Protein AF-I2F351-F1 (afdb_monomer)

Sequence (334 aa):
MQGARSIALQTLSFFDANGYISFRKLDIALSTLSSQDRSFCMNIIYGCLRKRVSIDFELSRFLTKPSKLPHAVLNALRIGAFQILYMKSIPEYAALKSSVDMIGVKEFKGLVNAVLRKLINEGPAERKPLNILYSHPEWLVNYWREFAWIDDFEELLEYNQTPPVQTVISFGRENELIKNGFLFDKSEYSDLSCVFQKGSSIENLQIIDEIEYLLSKTAIPVLTHKGSLTGKINSIPWLLHTLTPEKIDGYSKVAVELLGNFSREHNEFIYYSQAFTVEENKHALDVLEGFEPVMMEDFFAEHKISARFDGKGYWLQPWKAPATCYLARVRSAN

pLDDT: mean 94.83, std 5.08, range [53.84, 98.81]

Mean predicted aligned error: 4.19 Å

Foldseek 3Di:
DDFLLLLLLVQQLVCVVPVDGPVVVSVVVLVPDDPVRSVVSVCLNLLLLQLVLLQVVLLCVVDDCLVPDRSSLSSLLSSLSSCLQPVPPADNVRSQVVSLVSDPDPVSSVVSNVSSVCCNVVDGDPDDDLCNVLVFDPVVLVQVVVDPQPPDSSVQSNLLSAAAWWKWACVVPVVVQVVQPWDWDADLQDRIITTPDHGPDDPPTDGDDVVVVLVVPVPFAEDEQAFLLQQVSSHVSSSSVNDDPVSNLVSLVVLLVSLVVVVVVDQKHKYKYSDPHCSSPVVSQVSDPQKAWDDCVVSCVNRQADWDDPRFWTAGGVVRDSTGIIMTIIGGPD

Secondary structure (DSSP, 8-state):
---HHHHHHHHHHHHHHHSS--HHHHHHHHHTS-HHHHHHHHHHHHHHHHTHHHHHHHHHTT-S-GGGS-HHHHHHHHHHHHHHHH-TTS-HHHHHHHHHHT--SHHHHHHHHHHHHHHHHH-S-S---HHHHHT--HHHHHHHHT-TT-S-HHHHHHHHTSPPPEEE--TTTHHHHHHTT-EEEE-SSSSSEEEEE--S--TT--B--HHHHHHTTS-S-EEEE-TT-GGGTTT-TTHHHH--HHHHHHHHHHHHHHHHHHTTT-SEEEEEE----TTTTHHHHHT-TTEEEE--HHHHHHTT--EEE-SS-EEE-TTTSSSSEEEEEEEE--

Structure (mmCIF, N/CA/C/O backbone):
data_AF-I2F351-F1
#
_entry.id   AF-I2F351-F1
#
loop_
_atom_site.group_PDB
_atom_site.id
_atom_site.type_symbol
_atom_site.label_atom_id
_atom_site.label_alt_id
_atom_site.label_comp_id
_atom_site.label_asym_id
_atom_site.label_entity_id
_atom_site.label_seq_id
_atom_site.pdbx_PDB_ins_code
_atom_site.Cartn_x
_atom_site.Cartn_y
_atom_site.Cartn_z
_atom_site.occupancy
_atom_site.B_iso_or_equiv
_atom_site.auth_seq_id
_atom_site.auth_comp_id
_atom_site.auth_asym_id
_atom_site.auth_atom_id
_atom_site.pdbx_PDB_model_num
ATOM 1 N N . MET A 1 1 ? -12.692 20.443 21.219 1.00 53.84 1 MET A N 1
ATOM 2 C CA . MET A 1 1 ? -11.810 20.017 20.108 1.00 53.84 1 MET A CA 1
ATOM 3 C C . MET A 1 1 ? -12.006 18.531 19.868 1.00 53.84 1 MET A C 1
ATOM 5 O O . MET A 1 1 ? -12.203 17.806 20.837 1.00 53.84 1 MET A O 1
ATOM 9 N N . GLN A 1 2 ? -12.014 18.082 18.612 1.00 78.25 2 GLN A N 1
ATOM 10 C CA . GLN A 1 2 ? -12.082 16.652 18.297 1.00 78.25 2 GLN A CA 1
ATOM 11 C C . GLN A 1 2 ? -10.721 16.005 18.585 1.00 78.25 2 GLN A C 1
ATOM 13 O O . GLN A 1 2 ? -9.694 16.539 18.184 1.00 78.25 2 GLN A O 1
ATOM 18 N N . GLY A 1 3 ? -10.704 14.878 19.298 1.00 92.88 3 GLY A N 1
ATOM 19 C CA . GLY A 1 3 ? -9.468 14.135 19.560 1.00 92.88 3 GLY A CA 1
ATOM 20 C C . GLY A 1 3 ? -9.040 13.263 18.375 1.00 92.88 3 GLY A C 1
ATOM 21 O O . GLY A 1 3 ? -9.856 12.931 17.513 1.00 92.88 3 GLY A O 1
ATOM 22 N N . ALA A 1 4 ? -7.784 12.806 18.381 1.00 96.44 4 ALA A N 1
ATOM 23 C CA . ALA A 1 4 ? -7.186 11.973 17.329 1.00 96.44 4 ALA A CA 1
ATOM 24 C C . ALA A 1 4 ? -8.044 10.760 16.908 1.00 96.44 4 ALA A C 1
ATOM 26 O O . ALA A 1 4 ? -8.215 10.500 15.718 1.00 96.44 4 ALA A O 1
ATOM 27 N N . ARG A 1 5 ? -8.644 10.046 17.8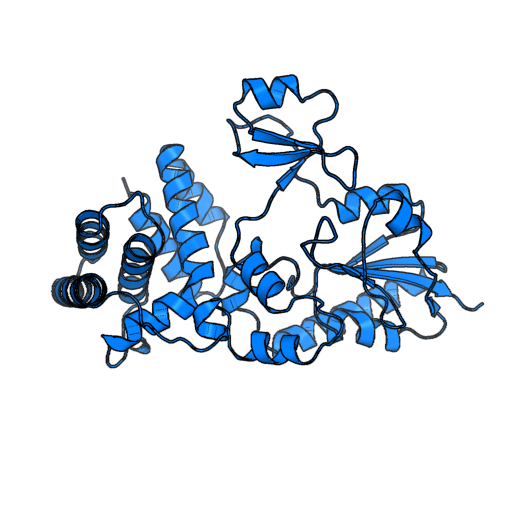71 1.00 97.38 5 ARG A N 1
ATOM 28 C CA . ARG A 1 5 ? -9.520 8.887 17.598 1.00 97.38 5 ARG A CA 1
ATOM 29 C C . ARG A 1 5 ? -10.806 9.278 16.867 1.00 97.38 5 ARG A C 1
ATOM 31 O O . ARG A 1 5 ? -11.245 8.557 15.982 1.00 97.38 5 ARG A O 1
ATOM 38 N N . SER A 1 6 ? -11.380 10.436 17.199 1.00 96.69 6 SER A N 1
ATOM 39 C CA . SER A 1 6 ? -12.594 10.942 16.545 1.00 96.69 6 SER A CA 1
ATOM 40 C C . SER A 1 6 ? -12.327 11.324 15.088 1.00 96.69 6 SER A C 1
ATOM 42 O O . SER A 1 6 ? -13.124 10.993 14.212 1.00 96.69 6 SER A O 1
ATOM 44 N N . ILE A 1 7 ? -11.176 11.946 14.813 1.00 97.81 7 ILE A N 1
ATOM 45 C CA . ILE A 1 7 ? -10.743 12.271 13.446 1.00 97.81 7 ILE A CA 1
ATOM 46 C C . ILE A 1 7 ? -10.474 10.989 12.646 1.00 97.81 7 ILE A C 1
ATOM 48 O O . ILE A 1 7 ? -10.927 10.868 11.505 1.00 97.81 7 ILE A O 1
ATOM 52 N N . ALA A 1 8 ? -9.813 9.997 13.251 1.00 98.31 8 ALA A N 1
ATOM 53 C CA . ALA A 1 8 ? -9.604 8.696 12.620 1.00 98.31 8 ALA A CA 1
ATOM 54 C C . ALA A 1 8 ? -10.937 8.004 12.292 1.00 98.31 8 ALA A C 1
ATOM 56 O O . ALA A 1 8 ? -11.128 7.526 11.174 1.00 98.31 8 ALA A O 1
ATOM 57 N N . LEU A 1 9 ? -11.893 8.025 13.226 1.00 98.38 9 LEU A N 1
ATOM 58 C CA . LEU A 1 9 ? -13.228 7.468 13.030 1.00 98.38 9 LEU A CA 1
ATOM 59 C C . LEU A 1 9 ? -13.962 8.116 11.852 1.00 98.38 9 LEU A C 1
ATOM 61 O O . LEU A 1 9 ? -14.531 7.411 11.017 1.00 98.38 9 LEU A O 1
ATOM 65 N N . GLN A 1 10 ? -13.949 9.447 11.777 1.00 97.50 10 GLN A N 1
ATOM 66 C CA . GLN A 1 10 ? -14.575 10.187 10.681 1.00 97.50 10 GLN A CA 1
ATOM 67 C C . GLN A 1 10 ? -13.898 9.889 9.345 1.00 97.50 10 GLN A C 1
ATOM 69 O O . GLN A 1 10 ? -14.587 9.683 8.351 1.00 97.50 10 GLN A O 1
ATOM 74 N N . THR A 1 11 ? -12.567 9.806 9.328 1.00 98.38 11 THR A N 1
ATOM 75 C CA . THR A 1 11 ? -11.792 9.514 8.116 1.00 98.38 11 THR A CA 1
ATOM 76 C C . THR A 1 11 ? -12.091 8.115 7.586 1.00 98.38 11 THR A C 1
ATOM 78 O O . THR A 1 11 ? -12.388 7.962 6.404 1.00 98.38 11 THR A O 1
ATOM 81 N N . LEU A 1 12 ? -12.086 7.101 8.456 1.00 98.56 12 LEU A N 1
ATOM 82 C CA . LEU A 1 12 ? -12.405 5.722 8.075 1.00 98.56 12 LEU A CA 1
ATOM 83 C C . LEU A 1 12 ? -13.873 5.568 7.658 1.00 98.56 12 LEU A C 1
ATOM 85 O O . LEU A 1 12 ? -14.166 4.859 6.701 1.00 98.56 12 LEU A O 1
ATOM 89 N N . SER A 1 13 ? -14.794 6.270 8.323 1.00 97.94 13 SER A N 1
ATOM 90 C CA . SER A 1 13 ? -16.215 6.245 7.949 1.00 97.94 13 SER A CA 1
ATOM 91 C C . SER A 1 13 ? -16.471 6.961 6.622 1.00 97.94 13 SER A C 1
ATOM 93 O O . SER A 1 13 ? -17.292 6.507 5.832 1.00 97.94 13 SER A O 1
ATOM 95 N N . PHE A 1 14 ? -15.751 8.054 6.352 1.00 98.00 14 PHE A N 1
ATOM 96 C CA . PHE A 1 14 ? -15.770 8.718 5.051 1.00 98.00 14 PHE A CA 1
ATOM 97 C C . PHE A 1 14 ? -15.221 7.794 3.962 1.00 98.00 14 PHE A C 1
ATOM 99 O O . PHE A 1 14 ? -15.844 7.669 2.911 1.00 98.00 14 PHE A O 1
ATOM 106 N N . PHE A 1 15 ? -14.096 7.123 4.223 1.00 98.25 15 PHE A N 1
ATOM 107 C CA . PHE A 1 15 ? -13.520 6.146 3.306 1.00 98.25 15 PHE A CA 1
ATOM 108 C C . PHE A 1 15 ? -14.512 5.026 2.978 1.00 98.25 15 PHE A C 1
ATOM 110 O O . PHE A 1 15 ? -14.744 4.762 1.805 1.00 98.25 15 PHE A O 1
ATOM 117 N N . ASP A 1 16 ? -15.159 4.431 3.981 1.00 97.31 16 ASP A N 1
ATOM 118 C CA . ASP A 1 16 ? -16.123 3.348 3.757 1.00 97.31 16 ASP A CA 1
ATOM 119 C C . ASP A 1 16 ? -17.335 3.792 2.921 1.00 97.31 16 ASP A C 1
ATOM 121 O O . ASP A 1 16 ? -17.878 2.998 2.161 1.00 97.31 16 ASP A O 1
ATOM 125 N N . ALA A 1 17 ? -17.738 5.061 3.031 1.00 96.38 17 ALA A N 1
ATOM 126 C CA . ALA A 1 17 ? -18.851 5.612 2.264 1.00 96.38 17 ALA A CA 1
ATOM 127 C C . ALA A 1 17 ? -18.473 6.041 0.832 1.00 96.38 17 ALA A C 1
ATOM 129 O O . ALA A 1 17 ? -19.354 6.126 -0.018 1.00 96.38 17 ALA A O 1
ATOM 130 N N . ASN A 1 18 ? -17.198 6.356 0.560 1.00 96.50 18 ASN A N 1
ATOM 131 C CA . ASN A 1 18 ? -16.785 7.014 -0.691 1.00 96.50 18 ASN A CA 1
ATOM 132 C C . ASN A 1 18 ? -15.704 6.259 -1.487 1.00 96.50 18 ASN A C 1
ATOM 134 O O . ASN A 1 18 ? -15.476 6.575 -2.650 1.00 96.50 18 ASN A O 1
ATOM 138 N N . GLY A 1 19 ? -15.002 5.300 -0.883 1.00 93.94 19 GLY A N 1
ATOM 139 C CA . GLY A 1 19 ? -13.920 4.540 -1.517 1.00 93.94 19 GLY A CA 1
ATOM 140 C C . GLY A 1 19 ? -12.576 5.273 -1.628 1.00 93.94 19 GLY A C 1
ATOM 141 O O . GLY A 1 19 ? -11.673 4.773 -2.294 1.00 93.94 19 GLY A O 1
ATOM 142 N N . TYR A 1 20 ? -12.407 6.441 -0.996 1.00 94.50 20 TYR A N 1
ATOM 143 C CA . TYR A 1 20 ? -11.138 7.184 -0.992 1.00 94.50 20 TYR A CA 1
ATOM 144 C C . TYR A 1 20 ? -10.932 8.010 0.285 1.00 94.50 20 TYR A C 1
ATOM 146 O O . TYR A 1 20 ? -11.880 8.337 1.003 1.00 94.50 20 TYR A O 1
ATOM 154 N N . ILE A 1 21 ? -9.674 8.368 0.569 1.00 94.44 21 ILE A N 1
ATOM 155 C CA . ILE A 1 21 ? -9.319 9.295 1.650 1.00 94.44 21 ILE A CA 1
ATOM 156 C C . ILE A 1 21 ? -9.271 10.716 1.095 1.00 94.44 21 ILE A C 1
ATOM 158 O O . ILE A 1 21 ? -8.526 11.025 0.168 1.00 94.44 21 ILE A O 1
ATOM 162 N N . SER A 1 22 ? -10.041 11.615 1.699 1.00 94.56 22 SER A N 1
ATOM 163 C CA . SER A 1 22 ? -9.985 13.036 1.369 1.00 94.56 22 SER A CA 1
ATOM 164 C C . SER A 1 22 ? -8.838 13.721 2.125 1.00 94.56 22 SER A C 1
ATOM 166 O O . SER A 1 22 ? -9.084 14.335 3.165 1.00 94.56 22 SER A O 1
ATOM 168 N N . PHE A 1 23 ? -7.611 13.673 1.588 1.00 92.69 23 PHE A N 1
ATOM 169 C CA . PHE A 1 23 ? -6.416 14.272 2.213 1.00 92.69 23 PHE A CA 1
ATOM 170 C C . PHE A 1 23 ? -6.607 15.730 2.618 1.00 92.69 23 PHE A C 1
ATOM 172 O O . PHE A 1 23 ? -6.357 16.067 3.763 1.00 92.69 23 PHE A O 1
ATOM 179 N N . ARG A 1 24 ? -7.228 16.560 1.769 1.00 93.94 24 ARG A N 1
ATOM 180 C CA . ARG A 1 24 ? -7.556 17.952 2.126 1.00 93.94 24 ARG A CA 1
ATOM 181 C C . ARG A 1 24 ? -8.351 18.067 3.436 1.00 93.94 24 ARG A C 1
ATOM 183 O O . ARG A 1 24 ? -8.068 18.929 4.259 1.00 93.94 24 ARG A O 1
ATOM 190 N N . LYS A 1 25 ? -9.367 17.216 3.627 1.00 94.38 25 LYS A N 1
ATOM 191 C CA . LYS A 1 25 ? -10.193 17.217 4.852 1.00 94.38 25 LYS A CA 1
ATOM 192 C C . LYS A 1 25 ? -9.394 16.694 6.044 1.00 94.38 25 LYS A C 1
ATOM 194 O O . LYS A 1 25 ? -9.512 17.244 7.135 1.00 94.38 25 LYS A O 1
ATOM 199 N N . LEU A 1 26 ? -8.597 15.650 5.821 1.00 94.75 26 LEU A N 1
ATOM 200 C CA . LEU A 1 26 ? -7.737 15.066 6.841 1.00 94.75 26 LEU A CA 1
ATOM 201 C C . LEU A 1 26 ? -6.687 16.077 7.321 1.00 94.75 26 LEU A C 1
ATOM 203 O O . LEU A 1 26 ? -6.584 16.294 8.520 1.00 94.75 26 LEU A O 1
ATOM 207 N N . ASP A 1 27 ? -5.996 16.769 6.416 1.00 93.12 27 ASP A N 1
ATOM 208 C CA . ASP A 1 27 ? -4.966 17.763 6.738 1.00 93.12 27 ASP A CA 1
ATOM 209 C C . ASP A 1 27 ? -5.529 18.924 7.566 1.00 93.12 27 ASP A C 1
ATOM 211 O O . ASP A 1 27 ? -4.943 19.314 8.578 1.00 93.12 27 ASP A O 1
ATOM 215 N N . ILE A 1 28 ? -6.717 19.424 7.201 1.00 94.06 28 ILE A N 1
ATOM 216 C CA . ILE A 1 28 ? -7.420 20.453 7.980 1.00 94.06 28 ILE A CA 1
ATOM 217 C C . ILE A 1 28 ? -7.713 19.937 9.394 1.00 94.06 28 ILE A C 1
ATOM 219 O O . ILE A 1 28 ? -7.446 20.637 10.369 1.00 94.06 28 ILE A O 1
ATOM 223 N N . ALA A 1 29 ? -8.216 18.710 9.537 1.00 94.56 29 ALA A N 1
ATOM 224 C CA . ALA A 1 29 ? -8.513 18.134 10.846 1.00 94.56 29 ALA A CA 1
ATOM 225 C C . ALA A 1 29 ? -7.240 17.905 11.683 1.00 94.56 29 ALA A C 1
ATOM 227 O O . ALA A 1 29 ? -7.206 18.260 12.863 1.00 94.56 29 ALA A O 1
ATOM 228 N N . LEU A 1 30 ? -6.170 17.387 11.071 1.00 93.25 30 LEU A N 1
ATOM 229 C CA . LEU A 1 30 ? -4.868 17.157 11.703 1.00 93.25 30 LEU A CA 1
ATOM 230 C C . LEU A 1 30 ? -4.199 18.462 12.156 1.00 93.25 30 LEU A C 1
ATOM 232 O O . LEU A 1 30 ? -3.490 18.458 13.162 1.00 93.25 30 LEU A O 1
ATOM 236 N N . SER A 1 31 ? -4.449 19.585 11.474 1.00 92.12 31 SER A N 1
ATOM 237 C CA . SER A 1 31 ? -3.895 20.895 11.853 1.00 92.12 31 SER A CA 1
ATOM 238 C C . SER A 1 31 ? -4.317 21.346 13.258 1.00 92.12 31 SER A C 1
ATOM 240 O O . SER A 1 31 ? -3.583 22.079 13.918 1.00 92.12 31 SER A O 1
ATOM 242 N N . THR A 1 32 ? -5.452 20.839 13.752 1.00 93.25 32 THR A N 1
ATOM 243 C CA . THR A 1 32 ? -5.979 21.125 15.095 1.00 93.25 32 THR A CA 1
ATOM 244 C C . THR A 1 32 ? -5.341 20.289 16.210 1.00 93.25 32 THR A C 1
ATOM 246 O O . THR A 1 32 ? -5.601 20.539 17.386 1.00 93.25 32 THR A O 1
ATOM 249 N N . LEU A 1 33 ? -4.523 19.292 15.862 1.00 93.75 33 LEU A N 1
ATOM 250 C CA . LEU A 1 33 ? -3.900 18.361 16.799 1.00 93.75 33 LEU A CA 1
ATOM 251 C C . LEU A 1 33 ? -2.442 18.742 17.096 1.00 93.75 33 LEU A C 1
ATOM 253 O O . LEU A 1 33 ? -1.750 19.346 16.266 1.00 93.75 33 LEU A O 1
ATOM 257 N N . SER A 1 34 ? -1.948 18.316 18.261 1.00 91.88 34 SER A N 1
ATOM 258 C CA . SER A 1 34 ? -0.515 18.322 18.577 1.00 91.88 34 SER A CA 1
ATOM 259 C C . SER A 1 34 ? 0.262 17.400 17.623 1.00 91.88 34 SER A C 1
ATOM 261 O O . SER A 1 34 ? -0.320 16.506 17.012 1.00 91.88 34 SER A O 1
ATOM 263 N N . SER A 1 35 ? 1.583 17.569 17.497 1.00 87.44 35 SER A N 1
ATOM 264 C CA . SER A 1 35 ? 2.406 16.680 16.651 1.00 87.44 35 SER A CA 1
ATOM 265 C C . SER A 1 35 ? 2.263 15.200 17.051 1.00 87.44 35 SER A C 1
ATOM 267 O O . SER A 1 35 ? 2.081 14.326 16.199 1.00 87.44 35 SER A O 1
ATOM 269 N N . GLN A 1 36 ? 2.239 14.927 18.360 1.00 90.00 36 GLN A N 1
ATOM 270 C CA . GLN A 1 36 ? 2.051 13.582 18.902 1.00 90.00 36 GLN A CA 1
ATOM 271 C C . GLN A 1 36 ? 0.671 13.011 18.547 1.00 90.00 36 GLN A C 1
ATOM 273 O O . GLN A 1 36 ? 0.575 11.878 18.075 1.00 90.00 36 GLN A O 1
ATOM 278 N N . ASP A 1 37 ? -0.392 13.804 18.702 1.00 94.31 37 ASP A N 1
ATOM 279 C CA . ASP A 1 37 ? -1.754 13.380 18.369 1.00 94.31 37 ASP A CA 1
ATOM 280 C C . ASP A 1 37 ? -1.961 13.187 16.863 1.00 94.31 37 ASP A C 1
ATOM 282 O O . ASP A 1 37 ? -2.719 12.302 16.465 1.00 94.31 37 ASP A O 1
ATOM 286 N N . ARG A 1 38 ? -1.278 13.966 16.011 1.00 93.62 38 ARG A N 1
ATOM 287 C CA . ARG A 1 38 ? -1.284 13.754 14.553 1.00 93.62 38 ARG A CA 1
ATOM 288 C C . ARG A 1 38 ? -0.671 12.410 14.196 1.00 93.62 38 ARG A C 1
ATOM 290 O O . ARG A 1 38 ? -1.287 11.645 13.458 1.00 93.62 38 ARG A O 1
ATOM 297 N N . SER A 1 39 ? 0.508 12.116 14.748 1.00 91.00 39 SER A N 1
ATOM 298 C CA . SER A 1 39 ? 1.185 10.832 14.541 1.00 91.00 39 SER A CA 1
ATOM 299 C C . SER A 1 39 ? 0.307 9.669 15.010 1.00 91.00 39 SER A C 1
ATOM 301 O O . SER A 1 39 ? 0.083 8.712 14.271 1.00 91.00 39 SER A O 1
ATOM 303 N N . PHE A 1 40 ? -0.303 9.800 16.191 1.00 95.94 40 PHE A N 1
ATOM 304 C CA . PHE A 1 40 ? -1.235 8.809 16.720 1.00 95.94 40 PHE A CA 1
ATOM 305 C C . PHE A 1 40 ? -2.486 8.631 15.839 1.00 95.94 40 PHE A C 1
ATOM 307 O O . PHE A 1 40 ? -2.883 7.501 15.557 1.00 95.94 40 PHE A O 1
ATOM 314 N N . CYS A 1 41 ? -3.086 9.723 15.352 1.00 97.50 41 CYS A N 1
ATOM 315 C CA . CYS A 1 41 ? -4.234 9.686 14.443 1.00 97.50 41 CYS A CA 1
ATOM 316 C C . CYS A 1 41 ? -3.898 8.956 13.133 1.00 97.50 41 CYS A C 1
ATOM 318 O O . CYS A 1 41 ? -4.622 8.044 12.731 1.00 97.50 41 CYS A O 1
ATOM 320 N N . MET A 1 42 ? -2.771 9.308 12.506 1.00 95.88 42 MET A N 1
ATOM 321 C CA . MET A 1 42 ? -2.300 8.676 11.271 1.00 95.88 42 MET A CA 1
ATOM 322 C C . MET A 1 42 ? -1.992 7.195 11.477 1.00 95.88 42 MET A C 1
ATOM 324 O O . MET A 1 42 ? -2.396 6.375 10.654 1.00 95.88 42 MET A O 1
ATOM 328 N N . ASN A 1 43 ? -1.360 6.834 12.597 1.00 96.12 43 ASN A N 1
ATOM 329 C CA . ASN A 1 43 ? -1.094 5.438 12.934 1.00 96.12 43 ASN A CA 1
ATOM 330 C C . ASN A 1 43 ? -2.394 4.623 13.046 1.00 96.12 43 ASN A C 1
ATOM 332 O O . ASN A 1 43 ? -2.481 3.531 12.494 1.00 96.12 43 ASN A O 1
ATOM 336 N N . ILE A 1 44 ? -3.442 5.176 13.670 1.00 98.19 44 ILE A N 1
ATOM 337 C CA . ILE A 1 44 ? -4.757 4.520 13.713 1.00 98.19 44 ILE A CA 1
ATOM 338 C C . ILE A 1 44 ? -5.343 4.367 12.307 1.00 98.19 44 ILE A C 1
ATOM 340 O O . ILE A 1 44 ? -5.781 3.273 1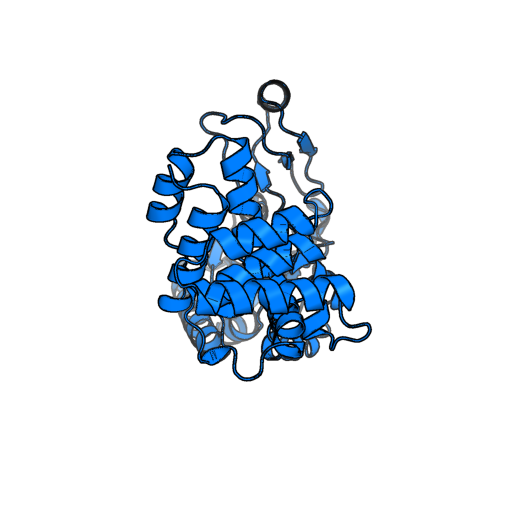1.964 1.00 98.19 44 ILE A O 1
ATOM 344 N N . ILE A 1 45 ? -5.375 5.432 11.497 1.00 98.44 45 ILE A N 1
ATOM 345 C CA . ILE A 1 45 ? -5.994 5.395 10.159 1.00 98.44 45 ILE A CA 1
ATOM 346 C C . ILE A 1 45 ? -5.298 4.352 9.277 1.00 98.44 45 ILE A C 1
ATOM 348 O O . ILE A 1 45 ? -5.949 3.443 8.761 1.00 98.44 45 ILE A O 1
ATOM 352 N N . TYR A 1 46 ? -3.975 4.456 9.133 1.00 98.00 46 TYR A N 1
ATOM 353 C CA . TYR A 1 46 ? -3.198 3.556 8.283 1.00 98.00 46 TYR A CA 1
ATOM 354 C C . TYR A 1 46 ? -3.183 2.136 8.842 1.00 98.00 46 TYR A C 1
ATOM 356 O O . TYR A 1 46 ? -3.366 1.185 8.088 1.00 98.00 46 TYR A O 1
ATOM 364 N N . GLY A 1 47 ? -3.009 1.979 10.154 1.00 98.12 47 GLY A N 1
ATOM 365 C CA . GLY A 1 47 ? -2.994 0.680 10.813 1.00 98.12 47 GLY A CA 1
ATOM 366 C C . GLY A 1 47 ? -4.325 -0.062 10.704 1.00 98.12 47 GLY A C 1
ATOM 367 O O . GLY A 1 47 ? -4.339 -1.244 10.359 1.00 98.12 47 GLY A O 1
ATOM 368 N N . CYS A 1 48 ? -5.449 0.640 10.888 1.00 98.38 48 CYS A N 1
ATOM 369 C CA . CYS A 1 48 ? -6.777 0.066 10.680 1.00 98.38 48 CYS A CA 1
ATOM 370 C C . CYS A 1 48 ? -6.991 -0.365 9.230 1.00 98.38 48 CYS A C 1
ATOM 372 O O . CYS A 1 48 ? -7.619 -1.392 9.021 1.00 98.38 48 CYS A O 1
ATOM 374 N N . LEU A 1 49 ? -6.502 0.390 8.238 1.00 98.50 49 LEU A N 1
ATOM 375 C CA . LEU A 1 49 ? -6.621 0.011 6.825 1.00 98.50 49 LEU A CA 1
ATOM 376 C C . LEU A 1 49 ? -5.726 -1.184 6.477 1.00 98.50 49 LEU A C 1
ATOM 378 O O . LEU A 1 49 ? -6.208 -2.127 5.861 1.00 98.50 49 LEU A O 1
ATOM 382 N N . ARG A 1 50 ? -4.468 -1.202 6.929 1.00 98.31 50 ARG A N 1
ATOM 383 C CA . ARG A 1 50 ? -3.542 -2.335 6.750 1.00 98.31 50 ARG A CA 1
ATOM 384 C C . ARG A 1 50 ? -4.115 -3.630 7.310 1.00 98.31 50 ARG A C 1
ATOM 386 O O . ARG A 1 50 ? -4.240 -4.625 6.606 1.00 98.31 50 ARG A O 1
ATOM 393 N N . LYS A 1 51 ? -4.531 -3.587 8.580 1.00 98.44 51 LYS A N 1
ATOM 394 C CA . LYS A 1 51 ? -4.976 -4.759 9.343 1.00 98.44 51 LYS A CA 1
ATOM 395 C C . LYS A 1 51 ? -6.477 -5.029 9.252 1.00 98.44 51 LYS A C 1
ATOM 397 O O . LYS A 1 51 ? -6.972 -5.884 9.980 1.00 98.44 51 LYS A O 1
ATOM 402 N N . ARG A 1 52 ? -7.214 -4.327 8.380 1.00 98.44 52 ARG A N 1
ATOM 403 C CA . ARG A 1 52 ? -8.684 -4.380 8.344 1.00 98.44 52 ARG A CA 1
ATOM 404 C C . ARG A 1 52 ? -9.226 -5.789 8.134 1.00 98.44 52 ARG A C 1
ATOM 406 O O . ARG A 1 52 ? -10.154 -6.156 8.837 1.00 98.44 52 ARG A O 1
ATOM 413 N N . VAL A 1 53 ? -8.658 -6.568 7.211 1.00 98.38 53 VAL A N 1
ATOM 414 C CA . VAL A 1 53 ? -9.138 -7.930 6.915 1.00 98.38 53 VAL A CA 1
ATOM 415 C C . VAL A 1 53 ? -8.978 -8.830 8.145 1.00 98.38 53 VAL A C 1
ATOM 417 O O . VAL A 1 53 ? -9.927 -9.503 8.543 1.00 98.38 53 VAL A O 1
ATOM 420 N N . SER A 1 54 ? -7.815 -8.777 8.803 1.00 98.44 54 SER A N 1
ATOM 421 C CA . SER A 1 54 ? -7.581 -9.498 10.064 1.00 98.44 54 SER A CA 1
ATOM 422 C C . SER A 1 54 ? -8.513 -9.016 11.182 1.00 98.44 54 SER A C 1
ATOM 424 O O . SER A 1 54 ? -9.114 -9.824 11.885 1.00 98.44 54 SER A O 1
ATOM 426 N N . ILE A 1 55 ? -8.665 -7.699 11.347 1.00 98.56 55 ILE A N 1
ATOM 427 C CA . ILE A 1 55 ? -9.520 -7.098 12.379 1.00 98.56 55 ILE A CA 1
ATOM 428 C C . ILE A 1 55 ? -10.985 -7.487 12.175 1.00 98.56 55 ILE A C 1
ATOM 430 O O . ILE A 1 55 ? -11.656 -7.863 13.132 1.00 98.56 55 ILE A O 1
ATOM 434 N N . ASP A 1 56 ? -11.487 -7.406 10.946 1.00 98.25 56 ASP A N 1
ATOM 435 C CA . ASP A 1 56 ? -12.876 -7.727 10.631 1.00 98.25 56 ASP A CA 1
ATOM 436 C C . ASP A 1 56 ? -13.160 -9.213 10.858 1.00 98.25 56 ASP A C 1
ATOM 438 O O . ASP A 1 56 ? -14.220 -9.548 11.390 1.00 98.25 56 ASP A O 1
ATOM 442 N N . PHE A 1 57 ? -12.200 -10.094 10.557 1.00 98.06 57 PHE A N 1
ATOM 443 C CA . PHE A 1 57 ? -12.280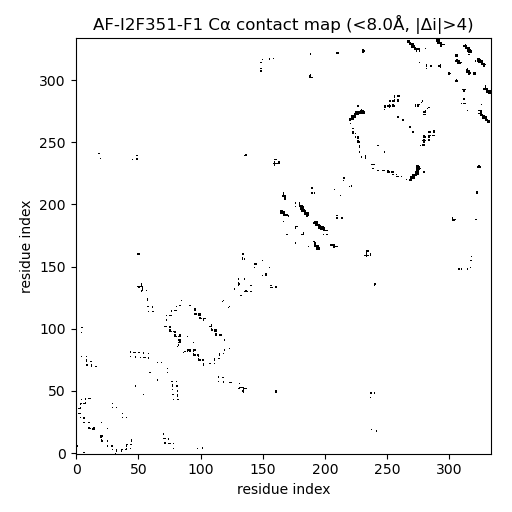 -11.505 10.929 1.00 98.06 57 PHE A CA 1
ATOM 444 C C . PHE A 1 57 ? -12.406 -11.682 12.449 1.00 98.06 57 PHE A C 1
ATOM 446 O O . PHE A 1 57 ? -13.329 -12.356 12.908 1.00 98.06 57 PHE A O 1
ATOM 453 N N . GLU A 1 58 ? -11.554 -11.030 13.243 1.00 98.12 58 GLU A N 1
ATOM 454 C CA . GLU A 1 58 ? -11.620 -11.130 14.708 1.00 98.12 58 GLU A CA 1
ATOM 455 C C . GLU A 1 58 ? -12.939 -10.601 15.275 1.00 98.12 58 GLU A C 1
ATOM 457 O O . GLU A 1 58 ? -13.556 -11.227 16.134 1.00 98.12 58 GLU A O 1
ATOM 462 N N . LEU A 1 59 ? -13.419 -9.468 14.761 1.00 98.19 59 LEU A N 1
ATOM 463 C CA . LEU A 1 59 ? -14.693 -8.889 15.177 1.00 98.19 59 LEU A CA 1
ATOM 464 C C . LEU A 1 59 ? -15.883 -9.769 14.773 1.00 98.19 59 LEU A C 1
ATOM 466 O O . LEU A 1 59 ? -16.864 -9.844 15.516 1.00 98.19 59 LEU A O 1
ATOM 470 N N . SER A 1 60 ? -15.808 -10.453 13.626 1.00 96.75 60 SER A N 1
ATOM 471 C CA . SER A 1 60 ? -16.886 -11.315 13.127 1.00 96.75 60 SER A CA 1
ATOM 472 C C . SER A 1 60 ? -17.201 -12.487 14.060 1.00 96.75 60 SER A C 1
ATOM 474 O O . SER A 1 60 ? -18.361 -12.878 14.163 1.00 96.75 60 SER A O 1
ATOM 476 N N . ARG A 1 61 ? -16.219 -12.965 14.840 1.00 96.31 61 ARG A N 1
ATOM 477 C CA . ARG A 1 61 ? -16.413 -13.992 15.883 1.00 96.31 61 ARG A CA 1
ATOM 478 C C . ARG A 1 61 ? -17.453 -13.583 16.931 1.00 96.31 61 ARG A C 1
ATOM 480 O O . ARG A 1 61 ? -18.076 -14.433 17.562 1.00 96.31 61 ARG A O 1
ATOM 487 N N . PHE A 1 62 ? -17.655 -12.278 17.112 1.00 97.31 62 PHE A N 1
ATOM 488 C CA . PHE A 1 62 ? -18.516 -11.704 18.146 1.00 97.31 62 PHE A CA 1
ATOM 489 C C . PHE A 1 62 ? -19.708 -10.923 17.585 1.00 97.31 62 PHE A C 1
ATOM 491 O O . PHE A 1 62 ? -20.489 -10.364 18.360 1.00 97.31 62 PHE A O 1
ATOM 498 N N . LEU A 1 63 ? -19.861 -10.875 16.258 1.00 96.06 63 LEU A N 1
ATOM 499 C CA . LEU A 1 63 ? -20.879 -10.092 15.561 1.00 96.06 63 LEU A CA 1
ATOM 500 C C . LEU A 1 63 ? -21.708 -10.977 14.634 1.00 96.06 63 LEU A C 1
ATOM 502 O O . LEU A 1 63 ? -21.185 -11.651 13.759 1.00 96.06 63 LEU A O 1
ATOM 506 N N . THR A 1 64 ? -23.033 -10.902 14.750 1.00 88.75 64 THR A N 1
ATOM 507 C CA . THR A 1 64 ? -23.928 -11.745 13.940 1.00 88.75 64 THR A CA 1
ATOM 508 C C . THR A 1 64 ? -24.223 -11.164 12.550 1.00 88.75 64 THR A C 1
ATOM 510 O O . THR A 1 64 ? -24.490 -11.924 11.625 1.00 88.75 64 THR A O 1
ATOM 513 N N . LYS A 1 65 ? -24.204 -9.830 12.374 1.00 88.62 65 LYS A N 1
ATOM 514 C CA . LYS A 1 65 ? -24.482 -9.136 11.089 1.00 88.62 65 LYS A CA 1
ATOM 515 C C . LYS A 1 65 ? -23.722 -7.799 10.978 1.00 88.62 65 LYS A C 1
ATOM 517 O O . LYS A 1 65 ? -24.359 -6.743 10.992 1.00 88.62 65 LYS A O 1
ATOM 522 N N . PRO A 1 66 ? -22.379 -7.809 10.885 1.00 90.88 66 PRO A N 1
ATOM 523 C CA . PRO A 1 66 ? -21.573 -6.583 10.905 1.00 90.88 66 PRO A CA 1
ATOM 524 C C . PRO A 1 66 ? -21.929 -5.593 9.784 1.00 90.88 66 PRO A C 1
ATOM 526 O O . PRO A 1 66 ? -21.904 -4.389 10.013 1.00 90.88 66 PRO A O 1
ATOM 529 N N . SER A 1 67 ? -22.353 -6.076 8.612 1.00 91.00 67 SER A N 1
ATOM 530 C CA . SER A 1 67 ? -22.748 -5.240 7.465 1.00 91.00 67 SER A CA 1
ATOM 531 C C . SER A 1 67 ? -23.991 -4.372 7.694 1.00 91.00 67 SER A C 1
ATOM 533 O O . SER A 1 67 ? -24.222 -3.434 6.939 1.00 91.00 67 SER A O 1
ATOM 535 N N . LYS A 1 68 ? -24.801 -4.662 8.723 1.00 92.69 68 LYS A N 1
ATOM 536 C CA . LYS A 1 68 ? -25.974 -3.848 9.086 1.00 92.69 68 LYS A CA 1
ATOM 537 C C . LYS A 1 68 ? -25.646 -2.716 10.059 1.00 92.69 68 LYS A C 1
ATOM 539 O O . LYS A 1 68 ? -26.519 -1.902 10.354 1.00 92.69 68 LYS A O 1
ATOM 544 N N . LEU A 1 69 ? -24.430 -2.686 10.603 1.00 95.38 69 LEU A N 1
ATOM 545 C CA . LEU A 1 69 ? -24.019 -1.645 11.534 1.00 95.38 69 LEU A CA 1
ATOM 546 C C . LEU A 1 69 ? -23.679 -0.355 10.776 1.00 95.38 69 LEU A C 1
ATOM 548 O O . LEU A 1 69 ? -23.090 -0.419 9.697 1.00 95.38 69 LEU A O 1
ATOM 552 N N . PRO A 1 70 ? -23.967 0.827 11.351 1.00 96.31 70 PRO A N 1
ATOM 553 C CA . PRO A 1 70 ? -23.470 2.081 10.799 1.00 96.31 70 PRO A CA 1
ATOM 554 C C . PRO A 1 70 ? -21.940 2.067 10.696 1.00 96.31 70 PRO A C 1
ATOM 556 O O . PRO A 1 70 ? -21.268 1.592 11.617 1.00 96.31 70 PRO A O 1
ATOM 559 N N . HIS A 1 71 ? -21.376 2.667 9.640 1.00 97.00 71 HIS A N 1
ATOM 560 C CA . HIS A 1 71 ? -19.919 2.738 9.444 1.00 97.00 71 HIS A CA 1
ATOM 561 C C . HIS A 1 71 ? -19.179 3.280 10.672 1.00 97.00 71 HIS A C 1
ATOM 563 O O . HIS A 1 71 ? -18.135 2.753 11.041 1.00 97.00 71 HIS A O 1
ATOM 569 N N . ALA A 1 72 ? -19.746 4.273 11.363 1.00 97.12 72 ALA A N 1
ATOM 570 C CA . ALA A 1 72 ? -19.156 4.810 12.586 1.00 97.12 72 ALA A CA 1
ATOM 571 C C . ALA A 1 72 ? -19.078 3.771 13.725 1.00 97.12 72 ALA A C 1
ATOM 573 O O . ALA A 1 72 ? -18.109 3.738 14.477 1.00 97.12 72 ALA A O 1
ATOM 574 N N . VAL A 1 73 ? -20.063 2.881 13.854 1.00 98.12 73 VAL A N 1
ATOM 575 C CA . VAL A 1 73 ? -20.042 1.825 14.880 1.00 98.12 73 VAL A CA 1
ATOM 576 C C . VAL A 1 73 ? -18.996 0.771 14.531 1.00 98.12 73 VAL A C 1
ATOM 578 O O . VAL A 1 73 ? -18.184 0.401 15.379 1.00 98.12 73 VAL A O 1
ATOM 581 N N . LEU A 1 74 ? -18.967 0.334 13.270 1.00 98.12 74 LEU A N 1
ATOM 582 C CA . LEU A 1 74 ? -18.001 -0.659 12.807 1.00 98.12 74 LEU A CA 1
ATOM 583 C C . LEU A 1 74 ? -16.561 -0.129 12.872 1.00 98.12 74 LEU A C 1
ATOM 585 O O . LEU A 1 74 ? -15.661 -0.832 13.321 1.00 98.12 74 LEU A O 1
ATOM 589 N N . ASN A 1 75 ? -16.332 1.133 12.508 1.00 98.50 75 ASN A N 1
ATOM 590 C CA . ASN A 1 75 ? -15.007 1.739 12.604 1.00 98.50 75 ASN A CA 1
ATOM 591 C C . ASN A 1 75 ? -14.585 2.025 14.049 1.00 98.50 75 ASN A C 1
ATOM 593 O O . ASN A 1 75 ? -13.400 1.912 14.343 1.00 98.50 75 ASN A O 1
ATOM 597 N N . ALA A 1 76 ? -15.505 2.301 14.979 1.00 98.50 76 ALA A N 1
ATOM 598 C CA . ALA A 1 76 ? -15.153 2.362 16.399 1.00 98.50 76 ALA A CA 1
ATOM 599 C C . ALA A 1 76 ? -14.681 0.996 16.926 1.00 98.50 76 ALA A C 1
ATOM 601 O O . ALA A 1 76 ? -13.683 0.931 17.643 1.00 98.50 76 ALA A O 1
ATOM 602 N N . LEU A 1 77 ? -15.342 -0.097 16.518 1.00 98.69 77 LEU A N 1
ATOM 603 C CA . LEU A 1 77 ? -14.889 -1.462 16.809 1.00 98.69 77 LEU A CA 1
ATOM 604 C C . LEU A 1 77 ? -13.514 -1.743 16.199 1.00 98.69 77 LEU A C 1
ATOM 606 O O . LEU A 1 77 ? -12.632 -2.225 16.904 1.00 98.69 77 LEU A O 1
ATOM 610 N N . ARG A 1 78 ? -13.304 -1.400 14.922 1.00 98.75 78 ARG A N 1
ATOM 611 C CA . ARG A 1 78 ? -12.020 -1.600 14.231 1.00 98.75 78 ARG A CA 1
ATOM 612 C C . ARG A 1 78 ? -10.882 -0.819 14.883 1.00 98.75 78 ARG A C 1
ATOM 614 O O . AR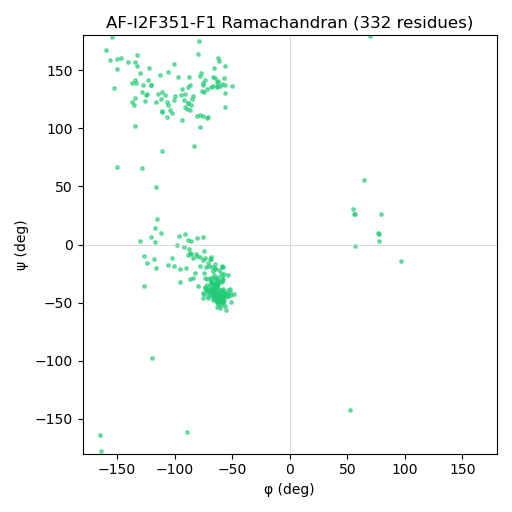G A 1 78 ? -9.817 -1.382 15.099 1.00 98.75 78 ARG A O 1
ATOM 621 N N . ILE A 1 79 ? -11.113 0.443 15.251 1.00 98.81 79 ILE A N 1
ATOM 622 C CA . ILE A 1 79 ? -10.137 1.279 15.968 1.00 98.81 79 ILE A CA 1
ATOM 623 C C . ILE A 1 79 ? -9.812 0.679 17.341 1.00 98.81 79 ILE A C 1
ATOM 625 O O . ILE A 1 79 ? -8.648 0.657 17.748 1.00 98.81 79 ILE A O 1
ATOM 629 N N . GLY A 1 80 ? -10.821 0.199 18.071 1.00 98.62 80 GLY A N 1
ATOM 630 C CA . GLY A 1 80 ? -10.628 -0.470 19.356 1.00 98.62 80 GLY A CA 1
ATOM 631 C C . GLY A 1 80 ? -9.807 -1.749 19.223 1.00 98.62 80 GLY A C 1
ATOM 632 O O . GLY A 1 80 ? -8.793 -1.896 19.899 1.00 98.62 80 GLY A O 1
ATOM 633 N N . ALA A 1 81 ? -10.198 -2.628 18.301 1.00 98.69 81 ALA A N 1
ATOM 634 C CA . ALA A 1 81 ? -9.498 -3.873 18.009 1.00 98.69 81 ALA A CA 1
ATOM 635 C C . ALA A 1 81 ? -8.066 -3.631 17.518 1.00 98.69 81 ALA A C 1
ATOM 637 O O . ALA A 1 81 ? -7.152 -4.312 17.970 1.00 98.69 81 ALA A O 1
ATOM 638 N N . PHE A 1 82 ? -7.839 -2.628 16.662 1.00 98.69 82 PHE A N 1
ATOM 639 C CA . PHE A 1 82 ? -6.495 -2.275 16.208 1.00 98.69 82 PHE A CA 1
ATOM 640 C C . PHE A 1 82 ? -5.584 -1.890 17.379 1.00 98.69 82 PHE A C 1
ATOM 642 O O . PHE A 1 82 ? -4.463 -2.382 17.484 1.00 98.69 82 PHE A O 1
ATOM 649 N N . GLN A 1 83 ? -6.078 -1.041 18.285 1.00 98.56 83 GLN A N 1
ATOM 650 C CA . GLN A 1 83 ? -5.319 -0.640 19.467 1.00 98.56 83 GLN A CA 1
ATOM 651 C C . GLN A 1 83 ? -5.020 -1.832 20.386 1.00 98.56 83 GLN A C 1
ATOM 653 O O . GLN A 1 83 ? -3.880 -1.981 20.807 1.00 98.56 83 GLN A O 1
ATOM 658 N N . ILE A 1 84 ? -6.013 -2.688 20.654 1.00 98.44 84 ILE A N 1
ATOM 659 C CA . ILE A 1 84 ? -5.860 -3.873 21.516 1.00 98.44 84 ILE A CA 1
ATOM 660 C C . ILE A 1 84 ? -4.844 -4.862 20.927 1.00 98.44 84 ILE A C 1
ATOM 662 O O . ILE A 1 84 ? -3.968 -5.341 21.636 1.00 98.44 84 ILE A O 1
ATOM 666 N N . LEU A 1 85 ? -4.941 -5.156 19.628 1.00 97.69 85 LEU A N 1
ATOM 667 C CA . LEU A 1 85 ? -4.166 -6.228 18.998 1.00 97.69 85 LEU A CA 1
ATOM 668 C C . LEU A 1 85 ? -2.774 -5.790 18.523 1.00 97.69 85 LEU A C 1
ATOM 670 O O . LEU A 1 85 ? -1.863 -6.613 18.474 1.00 97.69 85 LEU A O 1
ATOM 674 N N . TYR A 1 86 ? -2.599 -4.520 18.144 1.00 97.19 86 TYR A N 1
ATOM 675 C CA . TYR A 1 86 ? -1.391 -4.067 17.443 1.00 97.19 86 TYR A CA 1
ATOM 676 C C . TYR A 1 86 ? -0.687 -2.873 18.102 1.00 97.19 86 TYR A C 1
ATOM 678 O O . TYR A 1 86 ? 0.439 -2.558 17.720 1.00 97.19 86 TYR A O 1
ATOM 686 N N . MET A 1 87 ? -1.284 -2.215 19.105 1.00 96.75 87 MET A N 1
ATOM 687 C CA . MET A 1 87 ? -0.664 -1.074 19.791 1.00 96.75 87 MET 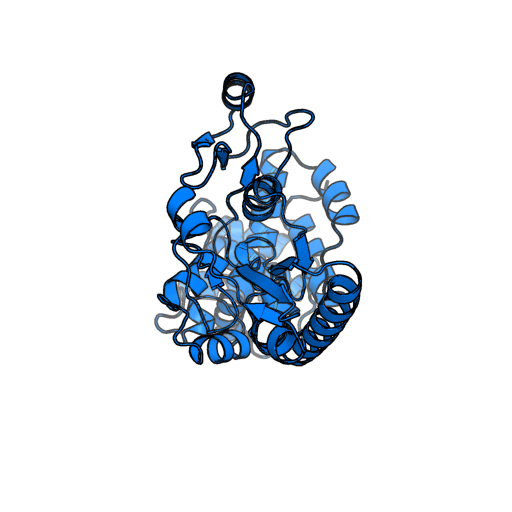A CA 1
ATOM 688 C C . MET A 1 87 ? -0.283 -1.411 21.234 1.00 96.75 87 MET A C 1
ATOM 690 O O . MET A 1 87 ? -0.950 -0.997 22.176 1.00 96.75 87 MET A O 1
ATOM 694 N N . LYS A 1 88 ? 0.860 -2.087 21.412 1.00 92.88 88 LYS A N 1
ATOM 695 C CA . LYS A 1 88 ? 1.371 -2.532 22.728 1.00 92.88 88 LYS A CA 1
ATOM 696 C C . LYS A 1 88 ? 1.494 -1.420 23.783 1.00 92.88 88 LYS A C 1
ATOM 698 O O . LYS A 1 88 ? 1.456 -1.700 24.974 1.00 92.88 88 LYS A O 1
ATOM 703 N N . SER A 1 89 ? 1.662 -0.166 23.361 1.00 93.88 89 SER A N 1
ATOM 704 C CA . SER A 1 89 ? 1.770 0.993 24.256 1.00 93.88 89 SER A CA 1
ATOM 705 C C . SER A 1 89 ? 0.425 1.515 24.776 1.00 93.88 89 SER A C 1
ATOM 707 O O . SER A 1 89 ? 0.412 2.377 25.653 1.00 93.88 89 SER A O 1
ATOM 709 N N . ILE A 1 90 ? -0.705 1.033 24.249 1.00 95.81 90 ILE A N 1
ATOM 710 C CA . ILE A 1 90 ? -2.045 1.467 24.646 1.00 95.81 90 ILE A CA 1
ATOM 711 C C . ILE A 1 90 ? -2.672 0.391 25.540 1.00 95.81 90 ILE A C 1
ATOM 713 O O . ILE A 1 90 ? -2.955 -0.702 25.054 1.00 95.81 90 ILE A O 1
ATOM 717 N N . PRO A 1 91 ? -2.958 0.682 26.823 1.00 97.25 91 PRO A N 1
ATOM 718 C CA . PRO A 1 91 ? -3.649 -0.267 27.687 1.00 97.25 91 PRO A CA 1
ATOM 719 C C . PRO A 1 91 ? -5.018 -0.664 27.124 1.00 97.25 91 PRO A C 1
ATOM 721 O O . PRO A 1 91 ? -5.790 0.196 26.685 1.00 97.25 91 PRO A O 1
ATOM 724 N N . GLU A 1 92 ? -5.362 -1.948 27.211 1.00 97.31 92 GLU A N 1
ATOM 725 C CA . GLU A 1 92 ? -6.611 -2.505 26.670 1.00 97.31 92 GLU A CA 1
ATOM 726 C C . GLU A 1 92 ? -7.856 -1.771 27.191 1.00 97.31 92 GLU A C 1
ATOM 728 O O . GLU A 1 92 ? -8.750 -1.415 26.420 1.00 97.31 92 GLU A O 1
ATOM 733 N N . TYR A 1 93 ? -7.889 -1.451 28.492 1.00 95.88 93 TYR A N 1
ATOM 734 C CA . TYR A 1 93 ? -9.000 -0.710 29.098 1.00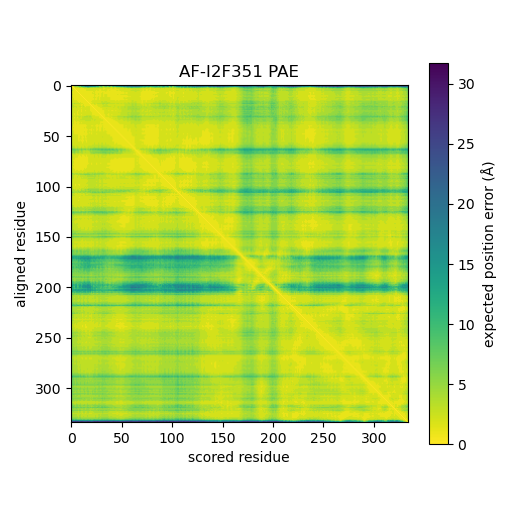 95.88 93 TYR A CA 1
ATOM 735 C C . TYR A 1 93 ? -9.159 0.698 28.498 1.00 95.88 93 TYR A C 1
ATOM 737 O O . TYR A 1 93 ? -10.281 1.191 28.360 1.00 95.88 93 TYR A O 1
ATOM 745 N N . ALA A 1 94 ? -8.054 1.350 28.120 1.00 96.94 94 ALA A N 1
ATOM 746 C CA . ALA A 1 94 ? -8.064 2.682 27.526 1.00 96.94 94 ALA A CA 1
ATOM 747 C C . ALA A 1 94 ? -8.531 2.626 26.064 1.00 96.94 94 ALA A C 1
ATOM 749 O O . ALA A 1 94 ? -9.345 3.456 25.643 1.00 96.94 94 ALA A O 1
ATOM 750 N N . ALA A 1 95 ? -8.077 1.623 25.305 1.00 97.44 95 ALA A N 1
ATOM 751 C CA . ALA A 1 95 ? -8.558 1.348 23.952 1.00 97.44 95 ALA A CA 1
ATOM 752 C C . ALA A 1 95 ? -10.069 1.072 23.942 1.00 97.44 95 ALA A C 1
ATOM 754 O O . ALA A 1 95 ? -10.810 1.678 23.164 1.00 97.44 95 ALA A O 1
ATOM 755 N N . LEU A 1 96 ? -10.544 0.230 24.861 1.00 98.00 96 LEU A N 1
ATOM 756 C CA . LEU A 1 96 ? -11.957 -0.098 25.001 1.00 98.00 96 LEU A CA 1
ATOM 757 C C . LEU A 1 96 ? -12.794 1.124 25.384 1.00 98.00 96 LEU A C 1
ATOM 759 O O . LEU A 1 96 ? -13.753 1.450 24.683 1.00 98.00 96 LEU A O 1
ATOM 763 N N . LYS A 1 97 ? -12.427 1.826 26.466 1.00 97.81 97 LYS A N 1
ATOM 764 C CA . LYS A 1 97 ? -13.195 2.979 26.956 1.00 97.81 97 LYS A CA 1
ATOM 765 C C . LYS A 1 97 ? -13.302 4.058 25.881 1.00 97.81 97 LYS A C 1
ATOM 767 O O . LYS A 1 97 ? -14.399 4.512 25.570 1.00 97.81 97 LYS A O 1
ATOM 772 N N . SER A 1 98 ? -12.177 4.411 25.260 1.00 96.56 98 SER A N 1
ATOM 773 C CA . SER A 1 98 ? -12.165 5.427 24.206 1.00 96.56 98 SER A CA 1
ATOM 774 C C . SER A 1 98 ? -12.996 5.028 22.983 1.00 96.56 98 SER A C 1
ATOM 776 O O . SER A 1 98 ? -13.628 5.891 22.381 1.00 96.56 98 SER A O 1
ATOM 778 N N . SER A 1 99 ? -13.061 3.737 22.645 1.00 97.69 99 SER A N 1
ATOM 779 C CA . SER A 1 99 ? -13.900 3.241 21.546 1.00 97.69 99 SER A CA 1
ATOM 780 C C . SER A 1 99 ? -15.393 3.357 21.849 1.00 97.69 99 SER A C 1
ATOM 782 O O . SER A 1 99 ? -16.172 3.724 20.972 1.00 97.69 99 SER A O 1
ATOM 784 N N . VAL A 1 100 ? -15.794 3.112 23.098 1.00 97.62 100 VAL A N 1
ATOM 785 C CA . VAL A 1 100 ? -17.175 3.310 23.567 1.00 97.62 100 VAL A CA 1
ATOM 786 C C . VAL A 1 100 ? -17.541 4.796 23.591 1.00 97.62 100 VAL A C 1
ATOM 788 O O . VAL A 1 100 ? -18.637 5.172 23.174 1.00 97.62 100 VAL A O 1
ATOM 791 N N . ASP A 1 101 ? -16.619 5.650 24.038 1.00 96.44 101 ASP A N 1
ATOM 792 C CA . ASP A 1 101 ? -16.836 7.095 24.158 1.00 96.44 101 ASP A CA 1
ATOM 793 C C . ASP A 1 101 ? -17.005 7.791 22.793 1.00 96.44 101 ASP A C 1
ATOM 795 O O . ASP A 1 101 ? -17.644 8.840 22.719 1.00 96.44 101 ASP A O 1
ATOM 799 N N . MET A 1 102 ? -16.507 7.196 21.700 1.00 95.62 102 MET A N 1
ATOM 800 C CA . MET A 1 102 ? -16.722 7.697 20.334 1.00 95.62 102 MET A CA 1
ATOM 801 C C . MET A 1 102 ? -18.164 7.541 19.826 1.00 95.62 102 MET A C 1
ATOM 803 O O . MET A 1 102 ? -18.547 8.192 18.853 1.00 95.62 102 MET A O 1
ATOM 807 N N . ILE A 1 103 ? -18.966 6.676 20.445 1.00 96.44 103 ILE A N 1
ATOM 808 C CA . ILE A 1 103 ? -20.326 6.378 19.996 1.00 96.44 103 ILE A CA 1
ATOM 809 C C . ILE A 1 103 ? -21.328 7.250 20.744 1.00 96.44 103 ILE A C 1
ATOM 811 O O . ILE A 1 103 ? -21.331 7.280 21.963 1.00 96.44 103 ILE A O 1
ATOM 815 N N . GLY A 1 104 ? -22.228 7.940 20.042 1.00 90.56 104 GLY A N 1
ATOM 816 C CA . GLY A 1 104 ? -23.266 8.755 20.694 1.00 90.56 104 GLY A CA 1
ATOM 817 C C . GLY A 1 104 ? -24.458 7.942 21.216 1.00 90.56 104 GLY A C 1
ATOM 818 O O . GLY A 1 104 ? -25.013 8.240 22.271 1.00 90.56 104 GLY A O 1
ATOM 819 N N . VAL A 1 105 ? -24.845 6.890 20.492 1.00 91.81 105 VAL A N 1
ATOM 820 C CA . VAL A 1 105 ? -26.075 6.123 20.746 1.00 91.81 105 VAL A CA 1
ATOM 821 C C . VAL A 1 105 ? -25.845 5.053 21.816 1.00 91.81 105 VAL A C 1
ATOM 823 O O . VAL A 1 105 ? -24.967 4.201 21.678 1.00 91.81 105 VAL A O 1
ATOM 826 N N . LYS A 1 106 ? -26.667 5.064 22.874 1.00 90.00 106 LYS A N 1
ATOM 827 C CA . LYS A 1 106 ? -26.528 4.180 24.049 1.00 90.00 106 LYS A CA 1
ATOM 828 C C . LYS A 1 106 ? -26.512 2.687 23.695 1.00 90.00 106 LYS A C 1
ATOM 830 O O . LYS A 1 106 ? -25.704 1.950 24.250 1.00 90.00 106 LYS A O 1
ATOM 835 N N . GLU A 1 107 ? -27.370 2.254 22.774 1.00 91.81 107 GLU A N 1
ATOM 836 C CA . GLU A 1 107 ? -27.424 0.860 22.311 1.00 91.81 107 GLU A CA 1
ATOM 837 C C . GLU A 1 107 ? -26.076 0.409 21.728 1.00 91.81 107 GLU A C 1
ATOM 839 O O . GLU A 1 107 ? -25.492 -0.583 22.168 1.00 91.81 107 GLU A O 1
ATOM 844 N N . PHE A 1 108 ? -25.519 1.200 20.808 1.00 96.19 108 PHE A N 1
ATOM 845 C CA . PHE A 1 108 ? -24.242 0.890 20.172 1.00 96.19 108 PHE A CA 1
ATOM 846 C C . PHE A 1 108 ? -23.052 1.005 21.133 1.00 96.19 108 PHE A C 1
ATOM 848 O O . PHE A 1 108 ? -22.094 0.253 20.981 1.00 96.19 108 PHE A O 1
ATOM 855 N N . LYS A 1 109 ? -23.110 1.859 22.167 1.00 96.88 109 LYS A N 1
ATOM 856 C CA . LYS A 1 109 ? -22.100 1.856 23.246 1.00 96.88 109 LYS A CA 1
ATOM 857 C C . LYS A 1 109 ? -22.022 0.496 23.941 1.00 96.88 109 LYS A C 1
ATOM 859 O O . LYS A 1 109 ? -20.925 -0.012 24.177 1.00 96.88 109 LYS A O 1
ATOM 864 N N . GLY A 1 110 ? -23.182 -0.088 24.254 1.00 96.75 110 GLY A N 1
ATOM 865 C CA . GLY A 1 110 ? -23.280 -1.413 24.864 1.00 96.75 110 GLY A CA 1
ATOM 866 C C . GLY A 1 110 ? -22.668 -2.495 23.976 1.00 96.75 110 GLY A C 1
ATOM 867 O O . GLY A 1 110 ? -21.853 -3.284 24.453 1.00 96.75 110 GLY A O 1
ATOM 868 N N . LEU A 1 111 ? -22.991 -2.468 22.678 1.00 97.38 111 LEU A N 1
ATOM 869 C CA . LEU A 1 111 ? -22.426 -3.379 21.679 1.00 97.38 111 LEU A CA 1
ATOM 870 C C . LEU A 1 111 ? -20.897 -3.265 21.591 1.00 97.38 111 LEU A C 1
ATOM 872 O O . LEU A 1 111 ? -20.208 -4.275 21.714 1.00 97.38 111 LEU A O 1
ATOM 876 N N . VAL A 1 112 ? -20.365 -2.048 21.421 1.00 98.12 112 VAL A N 1
ATOM 877 C CA . VAL A 1 112 ? -18.915 -1.812 21.311 1.00 98.12 112 VAL A CA 1
ATOM 878 C C . VAL A 1 112 ? -18.181 -2.321 22.548 1.00 98.12 112 VAL A C 1
ATOM 880 O O . VAL A 1 112 ? -17.205 -3.060 22.425 1.00 98.12 112 VAL A O 1
ATOM 883 N N . ASN A 1 113 ? -18.681 -1.991 23.741 1.00 98.06 113 ASN A N 1
ATOM 884 C CA . ASN A 1 113 ? -18.104 -2.466 24.996 1.00 98.06 113 ASN A CA 1
ATOM 885 C C . ASN A 1 113 ? -18.119 -3.999 25.089 1.00 98.06 113 ASN A C 1
ATOM 887 O O . ASN A 1 113 ? -17.118 -4.597 25.479 1.00 98.06 113 ASN A O 1
ATOM 891 N N . ALA A 1 114 ? -19.246 -4.632 24.752 1.00 97.88 114 ALA A N 1
ATOM 892 C CA . ALA A 1 114 ? -19.399 -6.079 24.850 1.00 97.88 114 ALA A CA 1
ATOM 893 C C . ALA A 1 114 ? -18.460 -6.823 23.889 1.00 97.88 114 ALA A C 1
ATOM 895 O O . ALA A 1 114 ? -17.790 -7.765 24.305 1.00 97.88 114 ALA A O 1
ATOM 896 N N . VAL A 1 115 ? -18.377 -6.383 22.632 1.00 98.38 115 VAL A N 1
ATOM 897 C CA . VAL A 1 115 ? -17.531 -7.013 21.607 1.00 98.38 115 VAL A CA 1
ATOM 898 C C . VAL A 1 115 ? -16.050 -6.859 21.941 1.00 98.38 115 VAL A C 1
ATOM 900 O O . VAL A 1 115 ? -15.325 -7.848 21.939 1.00 98.38 115 VAL A O 1
ATOM 903 N N . LEU A 1 116 ? -15.594 -5.651 22.291 1.00 98.56 116 LEU A N 1
ATOM 904 C CA . LEU A 1 116 ? -14.181 -5.435 22.615 1.00 98.56 116 LEU A CA 1
ATOM 905 C C . LEU A 1 116 ? -13.765 -6.139 23.914 1.00 98.56 116 LEU A C 1
ATOM 907 O O . LEU A 1 116 ? -12.645 -6.631 23.989 1.00 98.56 116 LEU A O 1
ATOM 911 N N . ARG A 1 117 ? -14.657 -6.262 24.912 1.00 98.31 117 ARG A N 1
ATOM 912 C CA . ARG A 1 117 ? -14.386 -7.103 26.095 1.00 98.31 117 ARG A CA 1
ATOM 913 C C . ARG A 1 117 ? -14.197 -8.564 25.730 1.00 98.31 117 ARG A C 1
ATOM 915 O O . ARG A 1 117 ? -13.300 -9.193 26.273 1.00 98.31 117 ARG A O 1
ATOM 922 N N . LYS A 1 118 ? -15.036 -9.108 24.844 1.00 98.31 118 LYS A N 1
ATOM 923 C CA . LYS A 1 118 ? -14.876 -10.491 24.382 1.00 98.31 118 LYS A CA 1
ATOM 924 C C . LYS A 1 118 ? -13.544 -10.680 23.668 1.00 98.31 118 LYS A C 1
ATOM 926 O O . LYS A 1 118 ? -12.843 -11.628 23.986 1.00 98.31 118 LYS A O 1
ATOM 931 N N . LEU A 1 119 ? -13.158 -9.741 22.801 1.00 98.25 119 LEU A N 1
ATOM 932 C CA . LEU A 1 119 ? -11.856 -9.780 22.131 1.00 98.25 119 LEU A CA 1
ATOM 933 C C . LEU A 1 119 ? -10.683 -9.770 23.124 1.00 98.25 119 LEU A C 1
ATOM 935 O O . LEU A 1 119 ? -9.752 -10.544 22.950 1.00 98.25 119 LEU A O 1
ATOM 939 N N . ILE A 1 120 ? -10.738 -8.934 24.165 1.00 98.00 120 ILE A N 1
ATOM 940 C CA . ILE A 1 120 ? -9.714 -8.901 25.225 1.00 98.00 120 ILE A CA 1
ATOM 941 C C . ILE A 1 120 ? -9.667 -10.234 25.983 1.00 98.00 120 ILE A C 1
ATOM 943 O O . ILE A 1 120 ? -8.598 -10.790 26.196 1.00 98.00 120 ILE A O 1
ATOM 947 N N . ASN A 1 121 ? -10.829 -10.760 26.374 1.00 97.75 121 ASN A N 1
ATOM 948 C CA . ASN A 1 121 ? -10.909 -11.962 27.200 1.00 97.75 121 ASN A CA 1
ATOM 949 C C . ASN A 1 121 ? -10.530 -13.243 26.444 1.00 97.75 121 ASN A C 1
ATOM 951 O O . ASN A 1 121 ? -9.924 -14.134 27.029 1.00 97.75 121 ASN A O 1
ATOM 955 N N . GLU A 1 122 ? -10.936 -13.367 25.179 1.00 96.88 122 GLU A N 1
ATOM 956 C CA . GLU A 1 122 ? -10.679 -14.561 24.364 1.00 96.88 122 GLU A CA 1
ATOM 957 C C . GLU A 1 122 ? -9.365 -14.484 23.580 1.00 96.88 122 GLU A C 1
ATOM 959 O O . GLU A 1 122 ? -8.856 -15.515 23.150 1.00 96.88 122 GLU A O 1
ATOM 964 N N . GLY A 1 123 ? -8.826 -13.282 23.364 1.00 95.19 123 GLY A N 1
ATOM 965 C CA . GLY A 1 123 ? -7.642 -13.069 22.539 1.00 95.19 123 GLY A CA 1
ATOM 966 C C . GLY A 1 123 ? -7.871 -13.295 21.033 1.00 95.19 123 GLY A C 1
ATOM 967 O O . GLY A 1 123 ? -8.984 -13.614 20.584 1.00 95.19 123 GLY A O 1
ATOM 968 N N . PRO A 1 124 ? -6.820 -13.094 20.213 1.00 95.50 124 PRO A N 1
ATOM 969 C CA . PRO A 1 124 ? -6.871 -13.357 18.777 1.00 95.50 124 PRO A CA 1
ATOM 970 C C . PRO A 1 124 ? -7.044 -14.854 18.493 1.00 95.50 124 PRO A C 1
ATOM 972 O O . PRO A 1 124 ? -6.604 -15.700 19.266 1.00 95.50 124 PRO A O 1
ATOM 975 N N . ALA A 1 125 ? -7.664 -15.188 17.363 1.00 95.81 125 ALA A N 1
ATOM 976 C CA . ALA A 1 125 ? -7.839 -16.581 16.965 1.00 95.81 125 ALA A CA 1
ATOM 977 C C . ALA A 1 125 ? -6.482 -17.264 16.715 1.00 95.81 125 ALA A C 1
ATOM 979 O O . ALA A 1 125 ? -5.628 -16.705 16.024 1.00 95.81 125 ALA A O 1
ATOM 980 N N . GLU A 1 126 ? -6.314 -18.493 17.216 1.00 92.56 126 GLU A N 1
ATOM 981 C CA . GLU A 1 126 ? -5.059 -19.256 17.098 1.00 92.56 126 GLU A CA 1
ATOM 982 C C . GLU A 1 126 ? -4.701 -19.620 15.652 1.00 92.56 126 GLU A C 1
ATOM 984 O O . GLU A 1 126 ? -3.528 -19.665 15.289 1.00 92.56 126 GLU A O 1
ATOM 989 N N . ARG A 1 127 ? -5.708 -19.903 14.816 1.00 93.81 127 ARG A N 1
ATOM 990 C CA . ARG A 1 127 ? -5.523 -20.317 13.421 1.00 93.81 127 ARG A CA 1
ATOM 991 C C . ARG A 1 127 ? -6.273 -19.384 12.489 1.00 93.81 127 ARG A C 1
ATOM 993 O O . ARG A 1 127 ? -7.467 -19.147 12.667 1.00 93.81 127 ARG A O 1
ATOM 1000 N N . LYS A 1 128 ? -5.567 -18.893 11.473 1.00 95.69 128 LYS A N 1
ATOM 1001 C CA . LYS A 1 128 ? -6.094 -17.986 10.452 1.00 95.69 128 LYS A CA 1
ATOM 1002 C C . LYS A 1 128 ? -5.661 -18.463 9.069 1.00 95.69 128 LYS A C 1
ATOM 1004 O O . LYS A 1 128 ? -4.503 -18.850 8.916 1.00 95.69 128 LYS A O 1
ATOM 1009 N N . PRO A 1 129 ? -6.547 -18.415 8.061 1.00 96.19 129 PRO A N 1
ATOM 1010 C CA . PRO A 1 129 ? -6.133 -18.520 6.668 1.00 96.19 129 PRO A CA 1
ATOM 1011 C C . PRO A 1 129 ? -5.094 -17.447 6.323 1.00 96.19 129 PRO A C 1
ATOM 1013 O O . PRO A 1 129 ? -5.092 -16.370 6.924 1.00 96.19 129 PRO A O 1
ATOM 1016 N N . LEU A 1 130 ? -4.244 -17.715 5.331 1.00 96.38 130 LEU A N 1
ATOM 1017 C CA . LEU A 1 130 ? -3.113 -16.851 4.977 1.00 96.38 130 LEU A CA 1
ATOM 1018 C C . LEU A 1 130 ? -3.532 -15.401 4.673 1.00 96.38 130 LEU A C 1
ATOM 1020 O O . LEU A 1 130 ? -2.924 -14.458 5.172 1.00 96.38 130 LEU A O 1
ATOM 1024 N N . ASN A 1 131 ? -4.614 -15.212 3.913 1.00 98.06 131 ASN A N 1
ATOM 1025 C CA . ASN A 1 131 ? -5.130 -13.883 3.577 1.00 98.06 131 ASN A CA 1
ATOM 1026 C C . ASN A 1 131 ? -5.601 -13.109 4.819 1.00 98.06 131 ASN A C 1
ATOM 1028 O O . ASN A 1 131 ? -5.411 -11.901 4.905 1.00 98.06 131 ASN A O 1
ATOM 1032 N N . ILE A 1 132 ? -6.156 -13.800 5.816 1.00 98.31 132 ILE A N 1
ATOM 1033 C CA . ILE A 1 132 ? -6.538 -13.185 7.089 1.00 98.31 132 ILE A CA 1
ATOM 1034 C C . ILE A 1 132 ? -5.299 -12.889 7.938 1.00 98.31 132 ILE A C 1
ATOM 1036 O O . ILE A 1 132 ? -5.214 -11.810 8.520 1.00 98.31 132 ILE A O 1
ATOM 1040 N N . LEU A 1 133 ? -4.335 -13.813 7.995 1.00 97.62 133 LEU A N 1
ATOM 1041 C CA . LEU A 1 133 ? -3.100 -13.673 8.770 1.00 97.62 133 LEU A CA 1
ATOM 1042 C C . LEU A 1 133 ? -2.297 -12.438 8.340 1.00 97.62 133 LEU A C 1
ATOM 1044 O O . LEU A 1 133 ? -1.947 -11.605 9.179 1.00 97.62 133 LEU A O 1
ATOM 1048 N N . TYR A 1 134 ? -2.080 -12.284 7.033 1.00 97.81 134 TYR A N 1
ATOM 1049 C CA . TYR A 1 134 ? -1.362 -11.140 6.473 1.00 97.81 134 TYR A CA 1
ATOM 1050 C C . TYR A 1 134 ? -2.258 -9.926 6.204 1.00 97.81 134 TYR A C 1
ATOM 1052 O O . TYR A 1 134 ? -1.749 -8.830 6.001 1.00 97.81 134 TYR A O 1
ATOM 1060 N N . SER A 1 135 ? -3.579 -10.065 6.346 1.00 98.44 135 SER A N 1
ATOM 1061 C CA . SER A 1 135 ? -4.578 -9.008 6.167 1.00 98.44 135 SER A CA 1
ATOM 1062 C C . SER A 1 135 ? -4.673 -8.457 4.736 1.00 98.44 135 SER A C 1
ATOM 1064 O O . SER A 1 135 ? -4.614 -7.246 4.504 1.00 98.44 135 SER A O 1
ATOM 1066 N N . HIS A 1 136 ? -4.905 -9.361 3.788 1.00 98.56 136 HIS A N 1
ATOM 1067 C CA . HIS A 1 136 ? -5.108 -9.084 2.367 1.00 98.56 136 HIS A CA 1
ATOM 1068 C C . HIS A 1 136 ? -6.457 -9.624 1.885 1.00 98.56 136 HIS A C 1
ATOM 1070 O O . HIS A 1 136 ? -6.959 -10.612 2.431 1.00 98.56 136 HIS A O 1
ATOM 1076 N N . PRO A 1 137 ? -7.063 -9.018 0.849 1.00 98.12 137 PRO A N 1
ATOM 1077 C CA . PRO A 1 137 ? -8.215 -9.622 0.200 1.00 98.12 137 PRO A CA 1
ATOM 1078 C C . PRO A 1 137 ? -7.810 -10.958 -0.436 1.00 98.12 137 PRO A C 1
ATOM 1080 O O . PRO A 1 137 ? -6.729 -11.093 -1.008 1.00 98.12 137 PRO A O 1
ATOM 1083 N N . GLU A 1 138 ? -8.690 -11.953 -0.330 1.00 97.81 138 GLU A N 1
ATOM 1084 C CA . GLU A 1 138 ? -8.402 -13.328 -0.757 1.00 97.81 138 GLU A CA 1
ATOM 1085 C C . GLU A 1 138 ? -8.021 -13.420 -2.238 1.00 97.81 138 GLU A C 1
ATOM 1087 O O . GLU A 1 138 ? -7.070 -14.118 -2.584 1.00 97.81 138 GLU A O 1
ATOM 1092 N N . TRP A 1 139 ? -8.703 -12.659 -3.100 1.00 97.31 139 TRP A N 1
ATOM 1093 C CA . TRP A 1 139 ? -8.431 -12.654 -4.537 1.00 97.31 139 TRP A CA 1
ATOM 1094 C C . TRP A 1 139 ? -6.991 -12.234 -4.855 1.00 97.31 139 TRP A C 1
ATOM 1096 O O . TRP A 1 139 ? -6.375 -12.837 -5.723 1.00 97.31 139 TRP A O 1
ATOM 1106 N N . LEU A 1 140 ? -6.431 -11.254 -4.135 1.00 97.75 140 LEU A N 1
ATOM 1107 C CA . LEU A 1 140 ? -5.084 -10.738 -4.403 1.00 97.75 140 LEU A CA 1
ATOM 1108 C C . LEU A 1 140 ? -4.013 -11.736 -3.958 1.00 97.75 140 LEU A C 1
ATOM 1110 O O . LEU A 1 140 ? -3.005 -11.917 -4.633 1.00 97.75 140 LEU A O 1
ATOM 1114 N N . VAL A 1 141 ? -4.258 -12.419 -2.836 1.00 98.12 141 VAL A N 1
ATOM 1115 C CA . VAL A 1 141 ? -3.399 -13.514 -2.368 1.00 98.12 141 VAL A CA 1
ATOM 1116 C C . VAL A 1 141 ? -3.416 -14.662 -3.370 1.00 98.12 141 VAL A C 1
ATOM 1118 O O . VAL A 1 141 ? -2.361 -15.193 -3.700 1.00 98.12 141 VAL A O 1
ATOM 1121 N N . ASN A 1 142 ? -4.593 -15.045 -3.866 1.00 97.38 142 ASN A N 1
ATOM 1122 C CA . ASN A 1 142 ? -4.704 -16.113 -4.854 1.00 97.38 142 ASN A CA 1
ATOM 1123 C C . ASN A 1 142 ? -4.040 -15.720 -6.178 1.00 97.38 142 ASN A C 1
ATOM 1125 O O . ASN A 1 142 ? -3.260 -16.509 -6.690 1.00 97.38 142 ASN A O 1
ATOM 1129 N N . TYR A 1 143 ? -4.259 -14.490 -6.648 1.00 97.12 143 TYR A N 1
ATOM 1130 C CA . TYR A 1 143 ? -3.620 -13.937 -7.841 1.00 97.12 143 TYR A CA 1
ATOM 1131 C C . TYR A 1 143 ? -2.092 -14.009 -7.759 1.00 97.12 143 TYR A C 1
ATOM 1133 O O . TYR A 1 143 ? -1.450 -14.624 -8.601 1.00 97.12 143 TYR A O 1
ATOM 1141 N N . TRP A 1 144 ? -1.484 -13.436 -6.715 1.00 97.38 144 TRP A N 1
ATOM 1142 C CA . TRP A 1 144 ? -0.025 -13.417 -6.622 1.00 97.38 144 TRP A CA 1
ATOM 1143 C C . TRP A 1 144 ? 0.589 -14.804 -6.414 1.00 97.38 144 TRP A C 1
ATOM 1145 O O . TRP A 1 144 ? 1.697 -15.054 -6.876 1.00 97.38 144 TRP A O 1
ATOM 1155 N N . ARG A 1 145 ? -0.134 -15.734 -5.779 1.00 96.50 145 ARG A N 1
ATOM 1156 C CA . ARG A 1 145 ? 0.340 -17.112 -5.577 1.00 96.50 145 ARG A CA 1
ATOM 1157 C C . ARG A 1 145 ? 0.585 -17.860 -6.894 1.00 96.50 145 ARG A C 1
ATOM 1159 O O . ARG A 1 145 ? 1.339 -18.828 -6.901 1.00 96.50 145 ARG A O 1
ATOM 1166 N N . GLU A 1 146 ? -0.025 -17.433 -7.996 1.00 96.12 146 GLU A N 1
ATOM 1167 C CA . GLU A 1 146 ? 0.146 -18.068 -9.307 1.00 96.12 146 GLU A CA 1
ATOM 1168 C C . GLU A 1 146 ? 1.514 -17.772 -9.947 1.00 96.12 146 GLU A C 1
ATOM 1170 O O . GLU A 1 146 ? 1.906 -18.434 -10.910 1.00 96.12 146 GLU A O 1
ATOM 1175 N N . PHE A 1 147 ? 2.278 -16.817 -9.407 1.00 95.38 147 PHE A N 1
ATOM 1176 C CA . PHE A 1 147 ? 3.498 -16.331 -10.037 1.00 95.38 147 PHE A CA 1
ATOM 1177 C C . PHE A 1 147 ? 4.780 -16.807 -9.352 1.00 95.38 147 PHE A C 1
ATOM 1179 O O . PHE A 1 147 ? 5.182 -16.309 -8.304 1.00 95.38 147 PHE A O 1
ATOM 1186 N N . ALA A 1 148 ? 5.504 -17.701 -10.029 1.00 92.19 148 ALA A N 1
ATOM 1187 C CA . ALA A 1 148 ? 6.793 -18.225 -9.567 1.00 92.19 148 ALA A CA 1
ATOM 1188 C C . ALA A 1 148 ? 7.943 -17.196 -9.560 1.00 92.19 148 ALA A C 1
ATOM 1190 O O . ALA A 1 148 ? 9.019 -17.490 -9.046 1.00 92.19 148 ALA A O 1
ATOM 1191 N N . TRP A 1 149 ? 7.754 -16.011 -10.154 1.00 92.94 149 TRP A N 1
ATOM 1192 C CA . TRP A 1 149 ? 8.746 -14.930 -10.110 1.00 92.94 149 TRP A CA 1
ATOM 1193 C C . TRP A 1 149 ? 8.743 -14.175 -8.771 1.00 92.94 149 TRP A C 1
ATOM 1195 O O . TRP A 1 149 ? 9.660 -13.394 -8.523 1.00 92.94 149 TRP A O 1
ATOM 1205 N N . ILE A 1 150 ? 7.751 -14.410 -7.905 1.00 95.62 150 ILE A N 1
ATOM 1206 C CA . ILE A 1 150 ? 7.770 -13.960 -6.511 1.00 95.62 150 ILE A CA 1
ATOM 1207 C C . ILE A 1 150 ? 8.620 -14.958 -5.719 1.00 95.62 150 ILE A C 1
ATOM 1209 O O . ILE A 1 150 ? 8.225 -16.107 -5.542 1.00 95.62 150 ILE A O 1
ATOM 1213 N N . ASP A 1 151 ? 9.796 -14.521 -5.269 1.00 91.62 151 ASP A N 1
ATOM 1214 C CA . ASP A 1 151 ? 10.788 -15.391 -4.624 1.00 91.62 151 ASP A CA 1
ATOM 1215 C C . ASP A 1 151 ? 10.353 -15.804 -3.220 1.00 91.62 151 ASP A C 1
ATOM 1217 O O . ASP A 1 151 ? 10.572 -16.943 -2.814 1.00 91.62 151 ASP A O 1
ATOM 1221 N N . ASP A 1 152 ? 9.749 -14.865 -2.493 1.00 95.44 152 ASP A N 1
ATOM 1222 C CA . ASP A 1 152 ? 9.222 -15.069 -1.152 1.00 95.44 152 ASP A CA 1
ATOM 1223 C C . ASP A 1 152 ? 7.821 -14.458 -1.066 1.00 95.44 152 ASP A C 1
ATOM 1225 O O . ASP A 1 152 ? 7.609 -13.244 -1.000 1.00 95.44 152 ASP A O 1
ATOM 1229 N N . PHE A 1 153 ? 6.826 -15.334 -1.142 1.00 96.44 153 PHE A N 1
ATOM 1230 C CA . PHE A 1 153 ? 5.436 -14.917 -1.156 1.00 96.44 153 PHE A CA 1
ATOM 1231 C C . PHE A 1 153 ? 4.995 -14.320 0.185 1.00 96.44 153 PHE A C 1
ATOM 1233 O O . PHE A 1 153 ? 4.249 -13.341 0.206 1.00 96.44 153 PHE A O 1
ATOM 1240 N N . GLU A 1 154 ? 5.449 -14.886 1.303 1.00 96.75 154 GLU A N 1
ATOM 1241 C CA . GLU A 1 154 ? 5.066 -14.417 2.634 1.00 96.75 154 GLU A CA 1
ATOM 1242 C C . GLU A 1 154 ? 5.734 -13.080 2.959 1.00 96.75 154 GLU A C 1
ATOM 1244 O O . GLU A 1 154 ? 5.065 -12.184 3.479 1.00 96.75 154 GLU A O 1
ATOM 1249 N N . GLU A 1 155 ? 6.994 -12.893 2.563 1.00 96.56 155 GLU A N 1
ATOM 1250 C CA . GLU A 1 155 ? 7.713 -11.629 2.730 1.00 96.56 155 GLU A CA 1
ATOM 1251 C C . GLU A 1 155 ? 7.064 -10.488 1.931 1.00 96.56 155 GLU A C 1
ATOM 1253 O O . GLU A 1 155 ? 6.929 -9.373 2.439 1.00 96.56 155 GLU A O 1
ATOM 1258 N N . LEU A 1 156 ? 6.554 -10.749 0.718 1.00 97.50 156 LEU A N 1
ATOM 1259 C CA . LEU A 1 156 ? 5.785 -9.752 -0.044 1.00 97.50 156 LEU A CA 1
ATOM 1260 C C . LEU A 1 156 ? 4.505 -9.336 0.697 1.00 97.50 156 LEU A C 1
ATOM 1262 O O . LEU A 1 156 ? 4.147 -8.151 0.748 1.00 97.50 156 LEU A O 1
ATOM 1266 N N . LEU A 1 157 ? 3.782 -10.306 1.261 1.00 97.75 157 LEU A N 1
ATOM 1267 C CA . LEU A 1 157 ? 2.585 -10.019 2.044 1.00 97.75 157 LEU A CA 1
ATOM 1268 C C . LEU A 1 157 ? 2.945 -9.247 3.321 1.00 97.75 157 LEU A C 1
ATOM 1270 O O . LEU A 1 157 ? 2.264 -8.275 3.651 1.00 97.75 157 LEU A O 1
ATOM 1274 N N . GLU A 1 158 ? 4.023 -9.608 4.010 1.00 97.19 158 GLU A N 1
ATOM 1275 C CA . GLU A 1 158 ? 4.498 -8.889 5.191 1.00 97.19 158 GLU A CA 1
ATOM 1276 C C . GLU A 1 158 ? 4.914 -7.453 4.861 1.00 97.19 158 GLU A C 1
ATOM 1278 O O . GLU A 1 158 ? 4.447 -6.518 5.518 1.00 97.19 158 GLU A O 1
ATOM 1283 N N . TYR A 1 159 ? 5.693 -7.253 3.797 1.00 96.56 159 TYR A N 1
ATOM 1284 C CA . TYR A 1 159 ? 6.122 -5.940 3.317 1.00 96.56 159 TYR A CA 1
ATOM 1285 C C . TYR A 1 159 ? 4.939 -4.997 3.088 1.00 96.56 159 TYR A C 1
ATOM 1287 O O . TYR A 1 159 ? 4.934 -3.854 3.544 1.00 96.56 159 TYR A O 1
ATOM 1295 N N . ASN A 1 160 ? 3.872 -5.490 2.459 1.00 97.50 160 ASN A N 1
ATOM 1296 C CA . ASN A 1 160 ? 2.644 -4.725 2.235 1.00 97.50 160 ASN A CA 1
ATOM 1297 C C . ASN A 1 160 ? 1.991 -4.214 3.534 1.00 97.50 160 ASN A C 1
ATOM 1299 O O . ASN A 1 160 ? 1.209 -3.259 3.527 1.00 97.50 160 ASN A O 1
ATOM 1303 N N . GLN A 1 161 ? 2.329 -4.813 4.672 1.00 96.94 161 GLN A N 1
ATOM 1304 C CA . GLN A 1 161 ? 1.817 -4.460 5.988 1.00 96.94 161 GLN A CA 1
ATOM 1305 C C . GLN A 1 161 ? 2.761 -3.552 6.793 1.00 96.94 161 GLN A C 1
ATOM 1307 O O . GLN A 1 161 ? 2.376 -3.128 7.886 1.00 96.94 161 GLN A O 1
ATOM 1312 N N . THR A 1 162 ? 3.931 -3.174 6.264 1.00 93.19 162 THR A N 1
ATOM 1313 C CA . THR A 1 162 ? 4.904 -2.299 6.945 1.00 93.19 162 THR A CA 1
ATOM 1314 C C . THR A 1 162 ? 4.789 -0.824 6.522 1.00 93.19 162 THR A C 1
ATOM 1316 O O . THR A 1 162 ? 4.468 -0.520 5.367 1.00 93.19 162 THR A O 1
ATOM 1319 N N . PRO A 1 163 ? 5.008 0.144 7.435 1.00 89.88 163 PRO A N 1
ATOM 1320 C CA . PRO A 1 163 ? 5.171 1.552 7.069 1.00 89.88 163 PRO A CA 1
ATOM 1321 C C . PRO A 1 163 ? 6.198 1.735 5.944 1.00 89.88 163 PRO A C 1
ATOM 1323 O O . PRO A 1 163 ? 7.258 1.119 6.009 1.00 89.88 163 PRO A O 1
ATOM 1326 N N . PRO A 1 164 ? 5.921 2.575 4.929 1.00 88.94 164 PRO A N 1
ATOM 1327 C CA . PRO A 1 164 ? 6.884 2.787 3.862 1.00 88.94 164 PRO A CA 1
ATOM 1328 C C . PRO A 1 164 ? 8.104 3.536 4.399 1.00 88.94 164 PRO A C 1
ATOM 1330 O O . PRO A 1 164 ? 7.963 4.542 5.104 1.00 88.94 164 PRO A O 1
ATOM 1333 N N . VAL A 1 165 ? 9.291 3.075 4.016 1.00 88.81 165 VAL A N 1
ATOM 1334 C CA . VAL A 1 165 ? 10.526 3.847 4.168 1.00 88.81 165 VAL A CA 1
ATOM 1335 C C . VAL A 1 165 ? 10.491 4.983 3.149 1.00 88.81 165 VAL A C 1
ATOM 1337 O O . VAL A 1 165 ? 10.096 4.783 2.001 1.00 88.81 165 VAL A O 1
ATOM 1340 N N . GLN A 1 166 ? 10.829 6.197 3.581 1.00 89.69 166 GLN A N 1
ATOM 1341 C CA . GLN A 1 166 ? 10.877 7.347 2.681 1.00 89.69 166 GLN A CA 1
ATOM 1342 C C . GLN A 1 166 ? 12.308 7.618 2.256 1.00 89.69 166 GLN A C 1
ATOM 1344 O O . GLN A 1 166 ? 13.163 7.811 3.116 1.00 89.69 166 GLN A O 1
ATOM 1349 N N . THR A 1 167 ? 12.542 7.715 0.954 1.00 90.81 167 THR A N 1
ATOM 1350 C CA . THR A 1 167 ? 13.843 8.109 0.417 1.00 90.81 167 THR A CA 1
ATOM 1351 C C . THR A 1 167 ? 13.865 9.618 0.164 1.00 90.81 167 THR A C 1
ATOM 1353 O O . THR A 1 167 ? 12.905 10.184 -0.368 1.00 90.81 167 THR A O 1
ATOM 1356 N N . VAL A 1 168 ? 14.937 10.293 0.583 1.00 91.00 168 VAL A N 1
ATOM 1357 C CA . VAL A 1 168 ? 15.116 11.746 0.434 1.00 91.00 168 VAL A CA 1
ATOM 1358 C C . VAL A 1 168 ? 16.497 12.089 -0.114 1.00 91.00 168 VAL A C 1
ATOM 1360 O O . VAL A 1 168 ? 17.473 11.375 0.130 1.00 91.00 168 VAL A O 1
ATOM 1363 N N . ILE A 1 169 ? 16.606 13.238 -0.787 1.00 86.50 169 ILE A N 1
ATOM 1364 C CA . ILE A 1 169 ? 17.915 13.833 -1.086 1.00 86.50 169 ILE A CA 1
ATOM 1365 C C . ILE A 1 169 ? 18.496 14.369 0.218 1.00 86.50 169 ILE A C 1
ATOM 1367 O O . ILE A 1 169 ? 18.010 15.366 0.757 1.00 86.50 169 ILE A O 1
ATOM 1371 N N . SER A 1 170 ? 19.547 13.721 0.718 1.00 81.81 170 SER A N 1
ATOM 1372 C CA . SER A 1 170 ? 20.250 14.185 1.916 1.00 81.81 170 SER A CA 1
ATOM 1373 C C . SER A 1 170 ? 21.564 14.893 1.630 1.00 81.81 170 SER A C 1
ATOM 1375 O O . SER A 1 170 ? 22.117 15.445 2.572 1.00 81.81 170 SER A O 1
ATOM 1377 N N . PHE A 1 171 ? 22.085 14.845 0.399 1.00 80.44 171 PHE A N 1
ATOM 1378 C CA . PHE A 1 171 ? 23.438 15.310 0.090 1.00 80.44 171 PHE A CA 1
ATOM 1379 C C . PHE A 1 171 ? 23.643 16.771 0.514 1.00 80.44 171 PHE A C 1
ATOM 1381 O O . PHE A 1 171 ? 22.943 17.670 0.046 1.00 80.44 171 PHE A O 1
ATOM 1388 N N . GLY A 1 172 ? 24.585 16.999 1.433 1.00 81.88 172 GLY A N 1
ATOM 1389 C CA . GLY A 1 172 ? 24.891 18.324 1.979 1.00 81.88 172 GLY A CA 1
ATOM 1390 C C . GLY A 1 172 ? 23.890 18.823 3.028 1.00 81.88 172 GLY A C 1
ATOM 1391 O O . GLY A 1 172 ? 24.026 19.942 3.520 1.00 81.88 172 GLY A O 1
ATOM 1392 N N . ARG A 1 173 ? 22.895 18.006 3.392 1.00 85.31 173 ARG A N 1
ATOM 1393 C CA . ARG A 1 173 ? 21.827 18.312 4.359 1.00 85.31 173 ARG A CA 1
ATOM 1394 C C . ARG A 1 173 ? 21.798 17.342 5.539 1.00 85.31 173 ARG A C 1
ATOM 1396 O O . ARG A 1 173 ? 20.914 17.441 6.385 1.00 85.31 173 ARG A O 1
ATOM 1403 N N . GLU A 1 174 ? 22.764 16.431 5.657 1.00 88.19 174 GLU A N 1
ATOM 1404 C CA . GLU A 1 174 ? 22.810 15.431 6.731 1.00 88.19 174 GLU A CA 1
ATOM 1405 C C . GLU A 1 174 ? 22.777 16.074 8.127 1.00 88.19 174 GLU A C 1
ATOM 1407 O O . GLU A 1 174 ? 21.987 15.679 8.983 1.00 88.19 174 GLU A O 1
ATOM 1412 N N . ASN A 1 175 ? 23.566 17.131 8.339 1.00 88.81 175 ASN A N 1
ATOM 1413 C CA . ASN A 1 175 ? 23.587 17.864 9.609 1.00 88.81 175 ASN A CA 1
ATOM 1414 C C . ASN A 1 175 ? 22.238 18.531 9.927 1.00 88.81 175 ASN A C 1
ATOM 1416 O O . ASN A 1 175 ? 21.846 18.618 11.091 1.00 88.81 175 ASN A O 1
ATOM 1420 N N . GLU A 1 176 ? 21.519 18.999 8.903 1.00 88.44 176 GLU A N 1
ATOM 1421 C CA . GLU A 1 176 ? 20.185 19.581 9.058 1.00 88.44 176 GLU A CA 1
ATOM 1422 C C . GLU A 1 176 ? 19.168 18.508 9.463 1.00 88.44 176 GLU A C 1
ATOM 1424 O O . GLU A 1 176 ? 18.388 18.727 10.392 1.00 88.44 176 GLU A O 1
ATOM 1429 N N . LEU A 1 177 ? 19.217 17.334 8.825 1.00 87.62 177 LEU A N 1
ATOM 1430 C CA . LEU A 1 177 ? 18.374 16.188 9.168 1.00 87.62 177 LEU A CA 1
ATOM 1431 C C . LEU A 1 177 ? 18.598 15.754 10.625 1.00 87.62 177 LEU A C 1
ATOM 1433 O O . LEU A 1 177 ? 17.635 15.644 11.385 1.00 87.62 177 LEU A O 1
ATOM 1437 N N . ILE A 1 178 ? 19.858 15.602 11.048 1.00 89.38 178 ILE A N 1
ATOM 1438 C CA . ILE A 1 178 ? 20.214 15.235 12.430 1.00 89.38 178 ILE A CA 1
ATOM 1439 C C . ILE A 1 178 ? 19.698 16.285 13.420 1.00 89.38 178 ILE A C 1
ATOM 1441 O O . ILE A 1 178 ? 19.041 15.945 14.404 1.00 89.38 178 ILE A O 1
ATOM 1445 N N . LYS A 1 179 ? 19.935 17.576 13.147 1.00 89.44 179 LYS A N 1
ATOM 1446 C CA . LYS A 1 179 ? 19.502 18.679 14.022 1.00 89.44 179 LYS A CA 1
ATOM 1447 C C . LYS A 1 179 ? 17.981 18.732 14.199 1.00 89.44 179 LYS A C 1
ATOM 1449 O O . LYS A 1 179 ? 17.507 19.134 15.258 1.00 89.44 179 LYS A O 1
ATOM 1454 N N . ASN A 1 180 ? 17.226 18.327 13.182 1.00 87.06 180 ASN A N 1
ATOM 1455 C CA . ASN A 1 180 ? 15.766 18.265 13.223 1.00 87.06 180 ASN A CA 1
ATOM 1456 C C . ASN A 1 180 ? 15.227 16.928 13.761 1.00 87.06 180 ASN A C 1
ATOM 1458 O O . ASN A 1 180 ? 14.013 16.737 13.799 1.00 87.06 180 ASN A O 1
ATOM 1462 N N . GLY A 1 181 ? 16.094 16.008 14.197 1.00 86.69 181 GLY A N 1
ATOM 1463 C CA . GLY A 1 181 ? 15.699 14.749 14.830 1.00 86.69 181 GLY A CA 1
ATOM 1464 C C . GLY A 1 181 ? 15.255 13.659 13.854 1.00 86.69 181 GLY A C 1
ATOM 1465 O O . GLY A 1 181 ? 14.455 12.802 14.229 1.00 86.69 181 GLY A O 1
ATOM 1466 N N . PHE A 1 182 ? 15.730 13.693 12.607 1.00 89.00 182 PHE A N 1
ATOM 1467 C CA . PHE A 1 182 ? 15.535 12.584 11.674 1.00 89.00 182 PHE A CA 1
ATOM 1468 C C . PHE A 1 182 ? 16.473 11.426 12.016 1.00 89.00 182 PHE A C 1
ATOM 1470 O O . PHE A 1 182 ? 17.656 11.639 12.282 1.00 89.00 182 PHE A O 1
ATOM 1477 N N . LEU A 1 183 ? 15.953 10.201 11.934 1.00 88.81 183 LEU A N 1
ATOM 1478 C CA . LEU A 1 183 ? 16.761 8.984 11.902 1.00 88.81 183 LEU A CA 1
ATOM 1479 C C . LEU A 1 183 ? 16.753 8.451 10.473 1.00 88.81 183 LEU A C 1
ATOM 1481 O O . LEU A 1 183 ? 15.682 8.157 9.932 1.00 88.81 183 LEU A O 1
ATOM 1485 N N . PHE A 1 184 ? 17.931 8.349 9.871 1.00 91.94 184 PHE A N 1
ATOM 1486 C CA . PHE A 1 184 ? 18.106 7.906 8.497 1.00 91.94 184 PHE A CA 1
ATOM 1487 C C . PHE A 1 184 ? 19.414 7.134 8.341 1.00 91.94 184 PHE A C 1
ATOM 1489 O O . PHE A 1 184 ? 20.321 7.287 9.157 1.00 91.94 184 PHE A O 1
ATOM 1496 N N . ASP A 1 185 ? 19.498 6.344 7.279 1.00 92.25 185 ASP A N 1
ATOM 1497 C CA . ASP A 1 185 ? 20.738 5.723 6.813 1.00 92.25 185 ASP A CA 1
ATOM 1498 C C . ASP A 1 185 ? 20.875 5.933 5.301 1.00 92.25 185 ASP A C 1
ATOM 1500 O O . ASP A 1 185 ? 19.907 6.313 4.632 1.00 92.25 185 ASP A O 1
ATOM 1504 N N . LYS A 1 186 ? 22.075 5.745 4.754 1.00 92.31 186 LYS A N 1
ATOM 1505 C CA . LYS A 1 186 ? 22.287 5.810 3.306 1.00 92.31 186 LYS A CA 1
ATOM 1506 C C . LYS A 1 186 ? 21.574 4.649 2.625 1.00 92.31 186 LYS A C 1
ATOM 1508 O O . LYS A 1 186 ? 21.493 3.551 3.170 1.00 92.31 186 LYS A O 1
ATOM 1513 N N . SER A 1 187 ? 21.046 4.906 1.433 1.00 93.44 187 SER A N 1
ATOM 1514 C CA . SER A 1 187 ? 20.502 3.829 0.617 1.00 93.44 187 SER A CA 1
ATOM 1515 C C . SER A 1 187 ? 21.613 2.871 0.193 1.00 93.44 187 SER A C 1
ATOM 1517 O O . SER A 1 187 ? 22.732 3.280 -0.117 1.00 93.44 187 SER A O 1
ATOM 1519 N N . GLU A 1 188 ? 21.288 1.584 0.139 1.00 93.50 188 GLU A N 1
ATOM 1520 C CA . GLU A 1 188 ? 22.178 0.564 -0.415 1.00 93.50 188 GLU A CA 1
ATOM 1521 C C . GLU A 1 188 ? 22.276 0.649 -1.948 1.00 93.50 188 GLU A C 1
ATOM 1523 O O . GLU A 1 188 ? 23.250 0.155 -2.523 1.00 93.50 188 GLU A O 1
ATOM 1528 N N . TYR A 1 189 ? 21.294 1.303 -2.586 1.00 94.31 189 TYR A N 1
ATOM 1529 C CA . TYR A 1 189 ? 21.088 1.332 -4.037 1.00 94.31 189 TYR A CA 1
ATOM 1530 C C . TYR A 1 189 ? 21.481 2.660 -4.691 1.00 94.31 189 TYR A C 1
ATOM 1532 O O . TYR A 1 189 ? 21.635 2.724 -5.908 1.00 94.31 189 TYR A O 1
ATOM 1540 N N . SER A 1 190 ? 21.612 3.741 -3.918 1.00 92.88 190 SER A N 1
ATOM 1541 C CA . SER A 1 190 ? 21.873 5.081 -4.451 1.00 92.88 190 SER A CA 1
ATOM 1542 C C . SER A 1 190 ? 22.586 5.986 -3.443 1.00 92.88 190 SER A C 1
ATOM 1544 O O . SER A 1 190 ? 22.848 5.611 -2.306 1.00 92.88 190 SER A O 1
ATOM 1546 N N . ASP A 1 191 ? 22.887 7.218 -3.850 1.00 90.88 191 ASP A N 1
ATOM 1547 C CA . ASP A 1 191 ? 23.447 8.266 -2.990 1.00 90.88 191 ASP A CA 1
ATOM 1548 C C . ASP A 1 191 ? 22.398 8.998 -2.123 1.00 90.88 191 ASP A C 1
ATOM 1550 O O . ASP A 1 191 ? 22.726 9.949 -1.400 1.00 90.88 191 ASP A O 1
ATOM 1554 N N . LEU A 1 192 ? 21.141 8.544 -2.159 1.00 92.88 192 LEU A N 1
ATOM 1555 C CA . LEU A 1 192 ? 20.046 9.054 -1.335 1.00 92.88 192 LEU A CA 1
ATOM 1556 C C . LEU A 1 192 ? 20.096 8.506 0.104 1.00 92.88 192 LEU A C 1
ATOM 1558 O O . LEU A 1 192 ? 20.924 7.663 0.453 1.00 92.88 192 LEU A O 1
ATOM 1562 N N . SER A 1 193 ? 19.192 9.002 0.954 1.00 92.25 193 SER A N 1
ATOM 1563 C CA . SER A 1 193 ? 19.028 8.513 2.328 1.00 92.25 193 SER A CA 1
ATOM 1564 C C . SER A 1 193 ? 17.621 7.987 2.590 1.00 92.25 193 SER A C 1
ATOM 1566 O O . SER A 1 193 ? 16.630 8.633 2.244 1.00 92.25 193 SER A O 1
ATOM 1568 N N . CYS A 1 194 ? 17.553 6.850 3.275 1.00 91.12 194 CYS A N 1
ATOM 1569 C CA . CYS A 1 194 ? 16.349 6.185 3.752 1.00 91.12 194 CYS A CA 1
ATOM 1570 C C . CYS A 1 194 ? 15.986 6.695 5.151 1.00 91.12 194 CYS A C 1
ATOM 1572 O O . CYS A 1 194 ? 16.737 6.512 6.104 1.00 91.12 194 CYS A O 1
ATOM 1574 N N . VAL A 1 195 ? 14.825 7.334 5.293 1.00 89.38 195 VAL A N 1
ATOM 1575 C CA . VAL A 1 195 ? 14.325 7.891 6.556 1.00 89.38 195 VAL A CA 1
ATOM 1576 C C . VAL A 1 195 ? 13.466 6.860 7.288 1.00 89.38 195 VAL A C 1
ATOM 1578 O O . VAL A 1 195 ? 12.391 6.488 6.813 1.00 89.38 195 VAL A O 1
ATOM 1581 N N . PHE A 1 196 ? 13.899 6.473 8.490 1.00 85.25 196 PHE A N 1
ATOM 1582 C CA . PHE A 1 196 ? 13.181 5.561 9.392 1.00 85.25 196 PHE A CA 1
ATOM 1583 C C . PHE A 1 196 ? 12.329 6.302 10.423 1.00 85.25 196 PHE A C 1
ATOM 1585 O O . PHE A 1 196 ? 11.264 5.830 10.817 1.00 85.25 196 PHE A O 1
ATOM 1592 N N . GLN A 1 197 ? 12.774 7.489 10.843 1.00 82.62 197 GLN A N 1
ATOM 1593 C CA . GLN A 1 197 ? 12.019 8.358 11.737 1.00 82.62 197 GLN A CA 1
ATOM 1594 C C . GLN A 1 197 ? 12.047 9.788 11.214 1.00 82.62 197 GLN A C 1
ATOM 1596 O O . GLN A 1 197 ? 13.112 10.362 10.988 1.00 82.62 197 GLN A O 1
ATOM 1601 N N . LYS A 1 198 ? 10.859 10.376 11.050 1.00 78.06 198 LYS A N 1
ATOM 1602 C CA . LYS A 1 198 ? 10.726 11.788 10.685 1.00 78.06 198 LYS A CA 1
ATOM 1603 C C . LYS A 1 198 ? 11.030 12.683 11.878 1.00 78.06 198 LYS A C 1
ATOM 1605 O O . LYS A 1 198 ? 10.540 12.436 12.980 1.00 78.06 198 LYS A O 1
ATOM 1610 N N . GLY A 1 199 ? 11.780 13.742 11.608 1.00 78.19 199 GLY A N 1
ATOM 1611 C CA . GLY A 1 199 ? 11.988 14.848 12.527 1.00 78.19 199 GLY A CA 1
ATOM 1612 C C . GLY A 1 199 ? 10.936 15.950 12.387 1.00 78.19 199 GLY A C 1
ATOM 1613 O O . GLY A 1 199 ? 9.852 15.751 11.826 1.00 78.19 199 GLY A O 1
ATOM 1614 N N . SER A 1 200 ? 11.267 17.138 12.893 1.00 77.50 200 SER A N 1
ATOM 1615 C CA . SER A 1 200 ? 10.510 18.363 12.622 1.00 77.50 200 SER A CA 1
ATOM 1616 C C . SER A 1 200 ? 10.512 18.711 11.132 1.00 77.50 200 SER A C 1
ATOM 1618 O O . SER A 1 200 ? 11.367 18.266 10.373 1.00 77.50 200 SER A O 1
ATOM 1620 N N . SER A 1 201 ? 9.530 19.503 10.695 1.00 76.06 201 SER A N 1
ATOM 1621 C CA . SER A 1 201 ? 9.439 19.925 9.294 1.00 76.06 201 SER A CA 1
ATOM 1622 C C . SER A 1 201 ? 10.722 20.631 8.855 1.00 76.06 201 SER A C 1
ATOM 1624 O O . SER A 1 201 ? 11.163 21.568 9.515 1.00 76.06 201 SER A O 1
ATOM 1626 N N . ILE A 1 202 ? 11.270 20.201 7.722 1.00 79.75 202 ILE A N 1
ATOM 1627 C CA . ILE A 1 202 ? 12.397 20.834 7.041 1.00 79.75 202 ILE A CA 1
ATOM 1628 C C . ILE A 1 202 ? 11.871 21.438 5.738 1.00 79.75 202 ILE A C 1
ATOM 1630 O O . ILE A 1 202 ? 11.165 20.766 4.982 1.00 79.75 202 ILE A O 1
ATOM 1634 N N . GLU A 1 203 ? 12.207 22.698 5.468 1.00 78.50 203 GLU A N 1
ATOM 1635 C CA . GLU A 1 203 ? 11.838 23.345 4.209 1.00 78.50 203 GLU A CA 1
ATOM 1636 C C . GLU A 1 203 ? 12.495 22.636 3.019 1.00 78.50 203 GLU A C 1
ATOM 1638 O O . GLU A 1 203 ? 13.677 22.280 3.044 1.00 78.50 203 GLU A O 1
ATOM 1643 N N . ASN A 1 204 ? 11.716 22.426 1.957 1.00 78.44 204 ASN A N 1
ATOM 1644 C CA . ASN A 1 204 ? 12.175 21.822 0.704 1.00 78.44 204 ASN A CA 1
ATOM 1645 C C . ASN A 1 204 ? 12.820 20.432 0.861 1.00 78.44 204 ASN A C 1
ATOM 1647 O O . ASN A 1 204 ? 13.670 20.059 0.053 1.00 78.44 204 ASN A O 1
ATOM 1651 N N . LEU A 1 205 ? 12.479 19.658 1.899 1.00 83.06 205 LEU A N 1
ATOM 1652 C CA . LEU A 1 205 ? 12.885 18.254 1.962 1.00 83.06 205 LEU A CA 1
ATOM 1653 C C . LEU A 1 205 ? 12.072 17.456 0.935 1.00 83.06 205 LEU A C 1
ATOM 1655 O O . LEU A 1 205 ? 10.866 17.266 1.097 1.00 83.06 205 LEU A O 1
ATOM 1659 N N . GLN A 1 206 ? 12.729 17.017 -0.136 1.00 83.62 206 GLN A N 1
ATOM 1660 C CA . GLN A 1 206 ? 12.082 16.285 -1.220 1.00 83.62 206 GLN A CA 1
ATOM 1661 C C . GLN A 1 206 ? 12.082 14.786 -0.924 1.00 83.62 206 GLN A C 1
ATOM 1663 O O . GLN A 1 206 ? 13.139 14.182 -0.746 1.00 83.62 206 GLN A O 1
ATOM 1668 N N . ILE A 1 207 ? 10.884 14.202 -0.884 1.00 87.62 207 ILE A N 1
ATOM 1669 C CA . ILE A 1 207 ? 10.687 12.751 -0.903 1.00 87.62 207 ILE A CA 1
ATOM 1670 C C . ILE A 1 207 ? 10.716 12.316 -2.365 1.00 87.62 207 ILE A C 1
ATOM 1672 O O . ILE A 1 207 ? 9.987 12.886 -3.179 1.00 87.62 207 ILE A O 1
ATOM 1676 N N . ILE A 1 208 ? 11.545 11.328 -2.680 1.00 91.06 208 ILE A N 1
ATOM 1677 C CA . ILE A 1 208 ? 11.827 10.904 -4.051 1.00 91.06 208 ILE A CA 1
ATOM 1678 C C . ILE A 1 208 ? 11.518 9.421 -4.225 1.00 91.06 208 ILE A C 1
ATOM 1680 O O . ILE A 1 208 ? 11.766 8.614 -3.329 1.00 91.06 208 ILE A O 1
ATOM 1684 N N . ASP A 1 209 ? 10.970 9.070 -5.389 1.00 93.62 209 ASP A N 1
ATOM 1685 C CA . ASP A 1 209 ? 10.933 7.685 -5.842 1.00 93.62 209 ASP A CA 1
ATOM 1686 C C . ASP A 1 209 ? 12.334 7.292 -6.313 1.00 93.62 209 ASP A C 1
ATOM 1688 O O . ASP A 1 209 ? 12.859 7.814 -7.296 1.00 93.62 209 ASP A O 1
ATOM 1692 N N . GLU A 1 210 ? 12.973 6.410 -5.557 1.00 95.12 210 GLU A N 1
ATOM 1693 C CA . GLU A 1 210 ? 14.370 6.067 -5.782 1.00 95.12 210 GLU A CA 1
ATOM 1694 C C . GLU A 1 210 ? 14.608 5.389 -7.136 1.00 95.12 210 GLU A C 1
ATOM 1696 O O . GLU A 1 210 ? 15.642 5.631 -7.750 1.00 95.12 210 GLU A O 1
ATOM 1701 N N . ILE A 1 211 ? 13.641 4.627 -7.661 1.00 96.44 211 ILE A N 1
ATOM 1702 C CA . ILE A 1 211 ? 13.757 4.055 -9.008 1.00 96.44 211 ILE A CA 1
ATOM 1703 C C . ILE A 1 211 ? 13.739 5.169 -10.056 1.00 96.44 211 ILE A C 1
ATOM 1705 O O . ILE A 1 211 ? 14.609 5.182 -10.923 1.00 96.44 211 ILE A O 1
ATOM 1709 N N . GLU A 1 212 ? 12.827 6.144 -9.959 1.00 95.62 212 GLU A N 1
ATOM 1710 C CA . GLU A 1 212 ? 12.828 7.299 -10.878 1.00 95.62 212 GLU A CA 1
ATOM 1711 C C . GLU A 1 212 ? 14.154 8.065 -10.818 1.00 95.62 212 GLU A C 1
ATOM 1713 O O . GLU A 1 212 ? 14.697 8.454 -11.854 1.00 95.62 212 GLU A O 1
ATOM 1718 N N . TYR A 1 213 ? 14.707 8.239 -9.616 1.00 95.31 213 TYR A N 1
ATOM 1719 C CA . TYR A 1 213 ? 16.006 8.874 -9.431 1.00 95.31 213 TYR A CA 1
ATOM 1720 C C . TYR A 1 213 ? 17.135 8.111 -10.128 1.00 95.31 213 TYR A C 1
ATOM 1722 O O . TYR A 1 213 ? 17.917 8.721 -10.859 1.00 95.31 213 TYR A O 1
ATOM 1730 N N . LEU A 1 214 ? 17.208 6.789 -9.958 1.00 96.38 214 LEU A N 1
ATOM 1731 C CA . LEU A 1 214 ? 18.211 5.960 -10.629 1.00 96.38 214 LEU A CA 1
ATOM 1732 C C . LEU A 1 214 ? 18.057 6.006 -12.154 1.00 96.38 214 LEU A C 1
ATOM 1734 O O . LEU A 1 214 ? 19.031 6.226 -12.872 1.00 96.38 214 LEU A O 1
ATOM 1738 N N . LEU A 1 215 ? 16.828 5.877 -12.657 1.00 96.75 215 LEU A N 1
ATOM 1739 C CA . LEU A 1 215 ? 16.545 5.909 -14.092 1.00 96.75 215 LEU A CA 1
ATOM 1740 C C . LEU A 1 215 ? 16.868 7.264 -14.729 1.00 96.75 215 LEU A C 1
ATOM 1742 O O . LEU A 1 215 ? 17.346 7.298 -15.865 1.00 96.75 215 LEU A O 1
ATOM 1746 N N . SER A 1 216 ? 16.693 8.371 -13.999 1.00 94.56 216 SER A N 1
ATOM 1747 C CA . SER A 1 216 ? 17.029 9.718 -14.485 1.00 94.56 216 SER A CA 1
ATOM 1748 C C . SER A 1 216 ? 18.505 9.882 -14.881 1.00 94.56 216 SER A C 1
ATOM 1750 O O . SER A 1 216 ? 18.839 10.771 -15.663 1.00 94.56 216 SER A O 1
ATOM 1752 N N . LYS A 1 217 ? 19.389 8.996 -14.396 1.00 93.19 217 LYS A N 1
ATOM 1753 C CA . LYS A 1 217 ? 20.826 8.987 -14.706 1.00 93.19 217 LYS A CA 1
ATOM 1754 C C . LYS A 1 217 ? 21.177 8.220 -15.992 1.00 93.19 217 LYS A C 1
ATOM 1756 O O . LYS A 1 217 ? 22.317 8.289 -16.437 1.00 93.19 217 LYS A O 1
ATOM 1761 N N . THR A 1 218 ? 20.228 7.508 -16.608 1.00 91.62 218 THR A N 1
ATOM 1762 C CA . THR A 1 218 ? 20.501 6.560 -17.711 1.00 91.62 218 THR A CA 1
ATOM 1763 C C . THR A 1 218 ? 20.500 7.176 -19.115 1.00 91.62 218 THR A C 1
ATOM 1765 O O . THR A 1 218 ? 20.776 6.472 -20.081 1.00 91.62 218 THR A O 1
ATOM 1768 N N . ALA A 1 219 ? 20.185 8.471 -19.254 1.00 93.94 219 ALA A N 1
ATOM 1769 C CA . ALA A 1 219 ? 19.996 9.191 -20.528 1.00 93.94 219 ALA A CA 1
ATOM 1770 C C . ALA A 1 219 ? 18.930 8.602 -21.486 1.00 93.94 219 ALA A C 1
ATOM 1772 O O . ALA A 1 219 ? 18.676 9.176 -22.546 1.00 93.94 219 ALA A O 1
ATOM 1773 N N . ILE A 1 220 ? 18.282 7.494 -21.119 1.00 96.94 220 ILE A N 1
ATOM 1774 C CA . ILE A 1 220 ? 17.222 6.843 -21.887 1.00 96.94 220 ILE A CA 1
ATOM 1775 C C . ILE A 1 220 ? 15.877 7.465 -21.480 1.00 96.94 220 ILE A C 1
ATOM 1777 O O . ILE A 1 220 ? 15.633 7.638 -20.284 1.00 96.94 220 ILE A O 1
ATOM 1781 N N . PRO A 1 221 ? 14.985 7.794 -22.432 1.00 98.06 221 PRO A N 1
ATOM 1782 C CA . PRO A 1 221 ? 13.638 8.258 -22.116 1.00 98.06 221 PRO A CA 1
ATOM 1783 C C . PRO A 1 221 ? 12.884 7.257 -21.234 1.00 98.06 221 PRO A C 1
ATOM 1785 O O . PRO A 1 221 ? 12.931 6.050 -21.477 1.00 98.06 221 PRO A O 1
ATOM 1788 N N . VAL A 1 222 ? 12.167 7.755 -20.225 1.00 98.25 222 VAL A N 1
ATOM 1789 C CA . VAL A 1 222 ? 11.422 6.921 -19.271 1.00 98.25 222 VAL A CA 1
ATOM 1790 C C . VAL A 1 222 ? 9.930 7.199 -19.395 1.00 98.25 222 VAL A C 1
ATOM 1792 O O . VAL A 1 222 ? 9.481 8.327 -19.194 1.00 98.25 222 VAL A O 1
ATOM 1795 N N . LEU A 1 223 ? 9.159 6.152 -19.675 1.00 98.25 223 LEU A N 1
ATOM 1796 C CA . LEU A 1 223 ? 7.709 6.146 -19.555 1.00 98.25 223 LEU A CA 1
ATOM 1797 C C . LEU A 1 223 ? 7.326 5.608 -18.174 1.00 98.25 223 LEU A C 1
ATOM 1799 O O . LEU A 1 223 ? 7.402 4.402 -17.933 1.00 98.25 223 LEU A O 1
ATOM 1803 N N . THR A 1 224 ? 6.873 6.489 -17.282 1.00 97.62 224 THR A N 1
ATOM 1804 C CA . THR A 1 224 ? 6.341 6.083 -15.974 1.00 97.62 224 THR A CA 1
ATOM 1805 C C . THR A 1 224 ? 4.845 5.787 -16.057 1.00 97.62 224 THR A C 1
ATOM 1807 O O . THR A 1 224 ? 4.036 6.670 -16.349 1.00 97.62 224 THR A O 1
ATOM 1810 N N . HIS A 1 225 ? 4.455 4.568 -15.693 1.00 97.19 225 HIS A N 1
ATOM 1811 C CA . HIS A 1 225 ? 3.071 4.146 -15.528 1.00 97.19 225 HIS A CA 1
ATOM 1812 C C . HIS A 1 225 ? 2.752 3.880 -14.051 1.00 97.19 225 HIS A C 1
ATOM 1814 O O . HIS A 1 225 ? 3.276 2.969 -13.414 1.00 97.19 225 HIS A O 1
ATOM 1820 N N . LYS A 1 226 ? 1.859 4.694 -13.481 1.00 95.62 226 LYS A N 1
ATOM 1821 C CA . LYS A 1 226 ? 1.424 4.526 -12.084 1.00 95.62 226 LYS A CA 1
ATOM 1822 C C . LYS A 1 226 ? 0.488 3.325 -11.902 1.00 95.62 226 LYS A C 1
ATOM 1824 O O . LYS A 1 226 ? 0.572 2.645 -10.882 1.00 95.62 226 LYS A O 1
ATOM 1829 N N . GLY A 1 227 ? -0.379 3.070 -12.883 1.00 95.75 227 GLY A N 1
ATOM 1830 C CA . GLY A 1 227 ? -1.282 1.919 -12.906 1.00 95.75 227 GLY A CA 1
ATOM 1831 C C . GLY A 1 227 ? -2.129 1.748 -11.645 1.00 95.75 227 GLY A C 1
ATOM 1832 O O . GLY A 1 227 ? -2.564 2.720 -11.018 1.00 95.75 227 GLY A O 1
ATOM 1833 N N . SER A 1 228 ? -2.329 0.491 -11.261 1.00 97.12 228 SER A N 1
ATOM 1834 C CA . SER A 1 228 ? -3.036 0.066 -10.051 1.00 97.12 228 SER A CA 1
ATOM 1835 C C . SER A 1 228 ? -2.299 0.383 -8.751 1.00 97.12 228 SER A C 1
ATOM 1837 O O . SER A 1 228 ? -2.901 0.284 -7.679 1.00 97.12 228 SER A O 1
ATOM 1839 N N . LEU A 1 229 ? -1.013 0.758 -8.822 1.00 97.50 229 LEU A N 1
ATOM 1840 C CA . LEU A 1 229 ? -0.143 1.006 -7.666 1.00 97.50 229 LEU A CA 1
ATOM 1841 C C . LEU A 1 229 ? -0.035 -0.198 -6.714 1.00 97.50 229 LEU A C 1
ATOM 1843 O O . LEU A 1 229 ? 0.244 -0.043 -5.523 1.00 97.50 229 LEU A O 1
ATOM 1847 N N . THR A 1 230 ? -0.239 -1.412 -7.222 1.00 97.50 230 THR A N 1
ATOM 1848 C CA . THR A 1 230 ? -0.112 -2.662 -6.454 1.00 97.50 230 THR A CA 1
ATOM 1849 C C . THR A 1 230 ? 1.290 -2.852 -5.860 1.00 97.50 230 THR A C 1
ATOM 1851 O O . THR A 1 230 ? 1.405 -3.413 -4.775 1.00 97.50 230 THR A O 1
ATOM 1854 N N . GLY A 1 231 ? 2.340 -2.283 -6.466 1.00 96.88 231 GLY A N 1
ATOM 1855 C CA . GLY A 1 231 ? 3.692 -2.232 -5.890 1.00 96.88 231 GLY A CA 1
ATOM 1856 C C . GLY A 1 231 ? 3.872 -1.215 -4.750 1.00 96.88 231 GLY A C 1
ATOM 1857 O O . GLY A 1 231 ? 4.920 -1.153 -4.114 1.00 96.88 231 GLY A O 1
ATOM 1858 N N . LYS A 1 232 ? 2.851 -0.401 -4.459 1.00 96.00 232 LYS A N 1
ATOM 1859 C CA . LYS A 1 232 ? 2.872 0.655 -3.432 1.00 96.00 232 LYS A CA 1
ATOM 1860 C C . LYS A 1 232 ? 1.861 0.407 -2.308 1.00 96.00 232 LYS A C 1
ATOM 1862 O O . LYS A 1 232 ? 1.602 1.324 -1.523 1.00 96.00 232 LYS A O 1
ATOM 1867 N N . ILE A 1 233 ? 1.296 -0.801 -2.186 1.00 97.38 233 ILE A N 1
ATOM 1868 C CA . ILE A 1 233 ? 0.289 -1.148 -1.161 1.00 97.38 233 ILE A CA 1
ATOM 1869 C C . ILE A 1 233 ? 0.775 -0.825 0.258 1.00 97.38 233 ILE A C 1
ATOM 1871 O O . ILE A 1 233 ? 0.005 -0.289 1.059 1.00 97.38 233 ILE A O 1
ATOM 1875 N N . ASN A 1 234 ? 2.056 -1.056 0.556 1.00 95.62 234 ASN A N 1
ATOM 1876 C CA . ASN A 1 234 ? 2.646 -0.688 1.843 1.00 95.62 234 ASN A CA 1
ATOM 1877 C C . ASN A 1 234 ? 2.527 0.816 2.149 1.00 95.62 234 ASN A C 1
ATOM 1879 O O . ASN A 1 234 ? 2.425 1.202 3.305 1.00 95.62 234 ASN A O 1
ATOM 1883 N N . SER A 1 235 ? 2.503 1.691 1.150 1.00 93.88 235 SER A N 1
ATOM 1884 C CA . SER A 1 235 ? 2.338 3.139 1.323 1.00 93.88 235 SER A CA 1
ATOM 1885 C C . SER A 1 235 ? 0.884 3.606 1.172 1.00 93.88 235 SER A C 1
ATOM 1887 O O . SER A 1 235 ? 0.506 4.646 1.718 1.00 93.88 235 SER A O 1
ATOM 1889 N N . ILE A 1 236 ? 0.051 2.806 0.499 1.00 95.75 236 ILE A N 1
ATOM 1890 C CA . ILE A 1 236 ? -1.328 3.115 0.106 1.00 95.75 236 ILE A CA 1
ATOM 1891 C C . ILE A 1 236 ? -2.259 1.969 0.566 1.00 95.75 236 ILE A C 1
ATOM 1893 O O . ILE A 1 236 ? -2.853 1.265 -0.253 1.00 95.75 236 ILE A O 1
ATOM 1897 N N . PRO A 1 237 ? -2.435 1.747 1.884 1.00 97.00 237 PRO A N 1
ATOM 1898 C CA . PRO A 1 237 ? -3.107 0.546 2.394 1.00 97.00 237 PRO A CA 1
ATOM 1899 C C . PRO A 1 237 ? -4.609 0.479 2.091 1.00 97.00 237 PRO A C 1
ATOM 1901 O O . PRO A 1 237 ? -5.221 -0.572 2.261 1.00 97.00 237 PRO A O 1
ATOM 1904 N N . TRP A 1 238 ? -5.235 1.572 1.638 1.00 97.00 238 TRP A N 1
ATOM 1905 C CA . TRP A 1 238 ? -6.621 1.514 1.167 1.00 97.00 238 TRP A CA 1
ATOM 1906 C C . TRP A 1 238 ? -6.783 0.712 -0.129 1.00 97.00 238 TRP A C 1
ATOM 1908 O O . TRP A 1 238 ? -7.890 0.247 -0.383 1.00 97.00 238 TRP A O 1
ATOM 1918 N N . LEU A 1 239 ? -5.710 0.484 -0.900 1.00 97.38 239 LEU A N 1
ATOM 1919 C CA . LEU A 1 239 ? -5.743 -0.368 -2.096 1.00 97.38 239 LEU A CA 1
ATOM 1920 C C . LEU A 1 239 ? -6.190 -1.800 -1.788 1.00 97.38 239 LEU A C 1
ATOM 1922 O O . LEU A 1 239 ? -6.890 -2.396 -2.599 1.00 97.38 239 LEU A O 1
ATOM 1926 N N . LEU A 1 240 ? -5.899 -2.308 -0.584 1.00 97.94 240 LEU A N 1
ATOM 1927 C CA . LEU A 1 240 ? -6.378 -3.614 -0.107 1.00 97.94 240 LEU A CA 1
ATOM 1928 C C . LEU A 1 240 ? -7.913 -3.728 -0.082 1.00 97.94 240 LEU A C 1
ATOM 1930 O O . LEU A 1 240 ? -8.440 -4.835 -0.030 1.00 97.94 240 LEU A O 1
ATOM 1934 N N . HIS A 1 241 ? -8.625 -2.596 -0.106 1.00 97.06 241 HIS A N 1
ATOM 1935 C CA . HIS A 1 241 ? -10.087 -2.523 0.007 1.00 97.06 241 HIS A CA 1
ATOM 1936 C C . HIS A 1 241 ? -10.760 -1.920 -1.223 1.00 97.06 241 HIS A C 1
ATOM 1938 O O . HIS A 1 241 ? -11.984 -1.958 -1.319 1.00 97.06 241 HIS A O 1
ATOM 1944 N N . THR A 1 242 ? -9.994 -1.312 -2.130 1.00 96.62 242 THR A N 1
ATOM 1945 C CA . THR A 1 242 ? -10.535 -0.604 -3.298 1.00 96.62 242 THR A CA 1
ATOM 1946 C C . THR A 1 242 ? -10.144 -1.230 -4.624 1.00 96.62 242 THR A C 1
ATOM 1948 O O . THR A 1 242 ? -10.820 -0.944 -5.616 1.00 96.62 242 THR A O 1
ATOM 1951 N N . LEU A 1 243 ? -9.079 -2.035 -4.673 1.00 96.12 243 LEU A N 1
ATOM 1952 C CA . LEU A 1 243 ? -8.703 -2.779 -5.869 1.00 96.12 243 LEU A CA 1
ATOM 1953 C C . LEU A 1 243 ? -9.657 -3.951 -6.097 1.00 96.12 243 LEU A C 1
ATOM 1955 O O . LEU A 1 243 ? -10.075 -4.630 -5.158 1.00 96.12 243 LEU A O 1
ATOM 1959 N N . THR A 1 244 ? -9.965 -4.182 -7.367 1.00 95.94 244 THR A N 1
ATOM 1960 C CA . THR A 1 244 ? -10.717 -5.340 -7.846 1.00 95.94 244 THR A CA 1
ATOM 1961 C C . THR A 1 244 ? -10.089 -5.819 -9.157 1.00 95.94 244 THR A C 1
ATOM 1963 O O . THR A 1 244 ? -9.438 -5.006 -9.827 1.00 95.94 244 THR A O 1
ATOM 1966 N N . PRO A 1 245 ? -10.279 -7.091 -9.548 1.00 94.94 245 PRO A N 1
ATOM 1967 C CA . PRO A 1 245 ? -9.805 -7.594 -10.838 1.00 94.94 245 PRO A CA 1
ATOM 1968 C C . PRO A 1 245 ? -10.247 -6.719 -12.022 1.00 94.94 245 PRO A C 1
ATOM 1970 O O . PRO A 1 245 ? -9.436 -6.365 -12.869 1.00 94.94 245 PRO A O 1
ATOM 1973 N N . GLU A 1 246 ? -11.489 -6.229 -12.018 1.00 94.81 246 GLU A N 1
ATOM 1974 C CA . GLU A 1 246 ? -12.024 -5.392 -13.103 1.00 94.81 246 GLU A CA 1
ATOM 1975 C C . GLU A 1 246 ? -11.298 -4.043 -13.222 1.00 94.81 246 GLU A C 1
ATOM 1977 O O . GLU A 1 246 ? -11.216 -3.460 -14.305 1.00 94.81 246 GLU A O 1
ATOM 1982 N N . LYS A 1 247 ? -10.766 -3.513 -12.111 1.00 95.56 247 LYS A N 1
ATOM 1983 C CA . LYS A 1 247 ? -9.950 -2.293 -12.152 1.00 95.56 247 LYS A CA 1
ATOM 1984 C C . LYS A 1 247 ? -8.583 -2.548 -12.777 1.00 95.56 247 LYS A C 1
ATOM 1986 O O . LYS A 1 247 ? -8.093 -1.658 -13.467 1.00 95.56 247 LYS A O 1
ATOM 1991 N N . ILE A 1 248 ? -7.992 -3.726 -12.560 1.00 96.38 248 ILE A N 1
ATOM 1992 C CA . ILE A 1 248 ? -6.703 -4.107 -13.161 1.00 96.38 248 ILE A CA 1
ATOM 1993 C C . ILE A 1 248 ? -6.825 -4.106 -14.688 1.00 96.38 248 ILE A C 1
ATOM 1995 O O . ILE A 1 248 ? -6.002 -3.482 -15.354 1.00 96.38 248 ILE A O 1
ATOM 1999 N N . ASP A 1 249 ? -7.906 -4.664 -15.239 1.00 95.19 249 ASP A N 1
ATOM 2000 C CA . ASP A 1 249 ? -8.178 -4.621 -16.685 1.00 95.19 249 ASP A CA 1
ATOM 2001 C C . ASP A 1 249 ? -8.246 -3.185 -17.226 1.00 95.19 249 ASP A C 1
ATOM 2003 O O . ASP A 1 249 ? -7.780 -2.885 -18.328 1.00 95.19 249 ASP A O 1
ATOM 2007 N N . GLY A 1 250 ? -8.833 -2.273 -16.444 1.00 96.81 250 GLY A N 1
ATOM 2008 C CA . GLY A 1 250 ? -8.873 -0.850 -16.764 1.00 96.81 250 GLY A CA 1
ATOM 2009 C C . GLY A 1 250 ? -7.476 -0.235 -16.858 1.00 96.81 250 GLY A C 1
ATOM 2010 O O . GLY A 1 250 ? -7.177 0.449 -17.836 1.00 96.81 250 GLY A O 1
ATOM 2011 N N . TYR A 1 251 ? -6.609 -0.507 -15.880 1.00 97.62 251 TYR A N 1
ATOM 2012 C CA . TYR A 1 251 ? -5.228 -0.016 -15.882 1.00 97.62 251 TYR A CA 1
ATOM 2013 C C . TYR A 1 251 ? -4.368 -0.661 -16.975 1.00 97.62 251 TYR A C 1
ATOM 2015 O O . TYR A 1 251 ? -3.542 0.022 -17.572 1.00 97.62 251 TYR A O 1
ATOM 2023 N N . SER A 1 252 ? -4.600 -1.933 -17.304 1.00 97.50 252 SER A N 1
ATOM 2024 C CA . SER A 1 252 ? -3.907 -2.623 -18.399 1.00 97.50 252 SER A CA 1
ATOM 2025 C C . SER A 1 252 ? -4.148 -1.938 -19.748 1.00 97.50 252 SER A C 1
ATOM 2027 O O . SER A 1 252 ? -3.205 -1.666 -20.489 1.00 97.50 252 SER A O 1
ATOM 2029 N N . LYS A 1 253 ? -5.396 -1.545 -20.037 1.00 97.69 253 LYS A N 1
ATOM 2030 C CA . LYS A 1 253 ? -5.725 -0.786 -21.257 1.00 97.69 253 LYS A CA 1
ATOM 2031 C C . LYS A 1 253 ? -4.992 0.554 -21.322 1.00 97.69 253 LYS A C 1
ATOM 2033 O O . LYS A 1 253 ? -4.493 0.921 -22.382 1.00 97.69 253 LYS A O 1
ATOM 2038 N N . VAL A 1 254 ? -4.902 1.255 -20.190 1.00 98.06 254 VAL A N 1
ATOM 2039 C CA . VAL A 1 254 ? -4.141 2.510 -20.086 1.00 98.06 254 VAL A CA 1
ATOM 2040 C C . VAL A 1 254 ? -2.652 2.263 -20.338 1.00 98.06 254 VAL A C 1
ATOM 2042 O O . VAL A 1 254 ? -2.030 3.032 -21.064 1.00 98.06 254 VAL A O 1
ATOM 2045 N N . ALA A 1 255 ? -2.084 1.179 -19.802 1.00 98.38 255 ALA A N 1
ATOM 2046 C CA . ALA A 1 255 ? -0.689 0.810 -20.035 1.00 98.38 255 ALA A CA 1
ATOM 2047 C C . ALA A 1 255 ? -0.394 0.589 -21.529 1.00 98.38 255 ALA A C 1
ATOM 2049 O O . ALA A 1 255 ? 0.569 1.146 -22.054 1.00 98.38 255 ALA A O 1
ATOM 2050 N N . VAL A 1 256 ? -1.257 -0.162 -22.226 1.00 98.44 256 VAL A N 1
ATOM 2051 C CA . VAL A 1 256 ? -1.148 -0.412 -23.676 1.00 98.44 256 VAL A CA 1
ATOM 2052 C C . VAL A 1 256 ? -1.200 0.894 -24.473 1.00 98.44 256 VAL A C 1
ATOM 2054 O O . VAL A 1 256 ? -0.372 1.109 -25.357 1.00 98.44 256 VAL A O 1
ATOM 2057 N N . GLU A 1 257 ? -2.136 1.790 -24.152 1.00 98.12 257 GLU A N 1
ATOM 2058 C CA . GLU A 1 257 ? -2.251 3.090 -24.823 1.00 98.12 257 GLU A CA 1
ATOM 2059 C C . GLU A 1 257 ? -1.003 3.959 -24.604 1.00 98.12 257 GLU A C 1
ATOM 2061 O O . GLU A 1 257 ? -0.473 4.540 -25.554 1.00 98.12 257 GLU A O 1
ATOM 2066 N N . LEU A 1 258 ? -0.501 4.020 -23.366 1.00 98.06 258 LEU A N 1
ATOM 2067 C CA . LEU A 1 258 ? 0.704 4.776 -23.025 1.00 98.06 258 LEU A CA 1
ATOM 2068 C C . LEU A 1 258 ? 1.935 4.249 -23.769 1.00 98.06 258 LEU A C 1
ATOM 2070 O O . LEU A 1 258 ? 2.656 5.041 -24.372 1.00 98.06 258 LEU A O 1
ATOM 2074 N N . LEU A 1 259 ? 2.148 2.930 -23.781 1.00 98.38 259 LEU A N 1
ATOM 2075 C CA . LEU A 1 259 ? 3.241 2.289 -24.520 1.00 98.38 259 LEU A CA 1
ATOM 2076 C C . LEU A 1 259 ? 3.140 2.560 -26.027 1.00 98.38 259 LEU A C 1
ATOM 2078 O O . LEU A 1 259 ? 4.127 2.932 -26.665 1.00 98.38 259 LEU A O 1
ATOM 2082 N N . GLY A 1 260 ? 1.942 2.421 -26.598 1.00 97.62 260 GLY A N 1
ATOM 2083 C CA . GLY A 1 260 ? 1.693 2.662 -28.019 1.00 97.62 260 GLY A CA 1
ATOM 2084 C C . GLY A 1 260 ? 1.903 4.119 -28.438 1.00 97.62 260 GLY A C 1
ATOM 2085 O O . GLY A 1 260 ? 2.370 4.377 -29.543 1.00 97.62 260 GLY A O 1
ATOM 2086 N N . ASN A 1 261 ? 1.590 5.085 -27.574 1.00 97.38 261 ASN A N 1
ATOM 2087 C CA . ASN A 1 261 ? 1.853 6.496 -27.854 1.00 97.38 261 ASN A CA 1
ATOM 2088 C C . ASN A 1 261 ? 3.344 6.828 -27.707 1.00 97.38 261 ASN A C 1
ATOM 2090 O O . ASN A 1 261 ? 3.916 7.453 -28.596 1.00 97.38 261 ASN A O 1
ATOM 2094 N N . PHE A 1 262 ? 3.985 6.362 -26.634 1.00 97.81 262 PHE A N 1
ATOM 2095 C CA . PHE A 1 262 ? 5.388 6.667 -26.343 1.00 97.81 262 PHE A CA 1
ATOM 2096 C C . PHE A 1 262 ? 6.352 6.064 -27.377 1.00 97.81 262 PHE A C 1
ATOM 2098 O O . PHE A 1 262 ? 7.314 6.706 -27.792 1.00 97.81 262 PHE A O 1
ATOM 2105 N N . SER A 1 263 ? 6.053 4.859 -27.866 1.00 97.25 263 SER A N 1
ATOM 2106 C CA . SER A 1 263 ? 6.841 4.181 -28.906 1.00 97.25 263 SER A CA 1
ATOM 2107 C C . SER A 1 263 ? 6.845 4.883 -30.267 1.00 97.25 263 SER A C 1
ATOM 2109 O O . SER A 1 263 ? 7.759 4.662 -31.056 1.00 97.25 263 SER A O 1
ATOM 2111 N N . ARG A 1 264 ? 5.873 5.762 -30.558 1.00 96.44 264 ARG A N 1
ATOM 2112 C CA . ARG A 1 264 ? 5.874 6.568 -31.797 1.00 96.44 264 ARG A CA 1
ATOM 2113 C C . ARG A 1 264 ? 6.895 7.702 -31.765 1.00 96.44 264 ARG A C 1
ATOM 2115 O O . ARG A 1 264 ? 7.302 8.179 -32.820 1.00 96.44 264 ARG A O 1
ATOM 2122 N N . GLU A 1 265 ? 7.272 8.147 -30.571 1.00 96.25 265 GLU A N 1
ATOM 2123 C CA . GLU A 1 265 ? 8.194 9.268 -30.359 1.00 96.25 265 GLU A CA 1
ATOM 2124 C C . GLU A 1 265 ? 9.616 8.789 -30.029 1.00 96.25 265 GLU A C 1
ATOM 2126 O O . GLU A 1 265 ? 10.579 9.544 -30.179 1.00 96.25 265 GLU A O 1
ATOM 2131 N N . HIS A 1 266 ? 9.766 7.526 -29.612 1.00 97.38 266 HIS A N 1
ATOM 2132 C CA . HIS A 1 266 ? 11.017 6.982 -29.096 1.00 97.38 266 HIS A CA 1
ATOM 2133 C C . HIS A 1 266 ? 11.335 5.596 -29.669 1.00 97.38 266 HIS A C 1
ATOM 2135 O O . HIS A 1 266 ? 10.627 4.624 -29.418 1.00 97.38 266 HIS A O 1
ATOM 2141 N N . ASN A 1 267 ? 12.480 5.483 -30.350 1.00 96.62 267 ASN A N 1
ATOM 2142 C CA . ASN A 1 267 ? 13.008 4.201 -30.840 1.00 96.62 267 ASN A CA 1
ATOM 2143 C C . ASN A 1 267 ? 13.621 3.338 -29.725 1.00 96.62 267 ASN A C 1
ATOM 2145 O O . ASN A 1 267 ? 13.898 2.163 -29.940 1.00 96.62 267 ASN A O 1
ATOM 2149 N N . GLU A 1 268 ? 13.867 3.910 -28.549 1.00 98.06 268 GLU A N 1
ATOM 2150 C CA . GLU A 1 268 ? 14.350 3.210 -27.364 1.00 98.06 268 GLU A CA 1
ATOM 2151 C C . GLU A 1 268 ? 13.883 3.939 -26.108 1.00 98.06 268 GLU A C 1
ATOM 2153 O O . GLU A 1 268 ? 13.989 5.165 -26.032 1.00 98.06 268 GLU A O 1
ATOM 2158 N N . PHE A 1 269 ? 13.384 3.190 -25.126 1.00 98.56 269 PHE A N 1
ATOM 2159 C CA . PHE A 1 269 ? 12.927 3.752 -23.861 1.00 98.56 269 PHE A CA 1
ATOM 2160 C C . PHE A 1 269 ? 12.867 2.718 -22.733 1.00 98.56 269 PHE A C 1
ATOM 2162 O O . PHE A 1 269 ? 12.950 1.511 -22.960 1.00 98.56 269 PHE A O 1
ATOM 2169 N N . ILE A 1 270 ? 12.705 3.209 -21.503 1.00 98.69 270 ILE A N 1
ATOM 2170 C CA . ILE A 1 270 ? 12.435 2.404 -20.311 1.00 98.69 270 ILE A CA 1
ATOM 2171 C C . ILE A 1 270 ? 10.977 2.596 -19.902 1.00 98.69 270 ILE A C 1
ATOM 2173 O O . ILE A 1 270 ? 10.538 3.707 -19.620 1.00 98.69 270 ILE A O 1
ATOM 2177 N N . TYR A 1 271 ? 10.231 1.504 -19.832 1.00 98.62 271 TYR A N 1
ATOM 2178 C CA . TYR A 1 271 ? 8.932 1.432 -19.188 1.00 98.62 271 TYR A CA 1
ATOM 2179 C C . TYR A 1 271 ? 9.116 1.143 -17.696 1.00 98.62 271 TYR A C 1
ATOM 2181 O O . TYR A 1 271 ? 9.610 0.077 -17.321 1.00 98.62 271 TYR A O 1
ATOM 2189 N N . TYR A 1 272 ? 8.722 2.095 -16.851 1.00 98.62 272 TYR A N 1
ATOM 2190 C CA . TYR A 1 272 ? 8.714 1.959 -15.398 1.00 98.62 272 TYR A CA 1
ATOM 2191 C C . TYR A 1 272 ? 7.283 1.911 -14.882 1.00 98.62 272 TYR A C 1
ATOM 2193 O O . TYR A 1 272 ? 6.554 2.899 -14.954 1.00 98.62 272 TYR A O 1
ATOM 2201 N N . SER A 1 273 ? 6.888 0.770 -14.324 1.00 98.44 273 SER A N 1
ATOM 2202 C CA . SER A 1 273 ? 5.551 0.569 -13.781 1.00 98.44 273 SER A CA 1
ATOM 2203 C C . SER A 1 273 ? 5.579 0.369 -12.272 1.00 98.44 273 SER A C 1
ATOM 2205 O O . SER A 1 273 ? 6.302 -0.476 -11.744 1.00 98.44 273 SER A O 1
ATOM 2207 N N . GLN A 1 274 ? 4.742 1.131 -11.569 1.00 97.56 274 GLN A N 1
ATOM 2208 C CA . GLN A 1 274 ? 4.510 0.982 -10.126 1.00 97.56 274 GLN A CA 1
ATOM 2209 C C . GLN A 1 274 ? 3.427 -0.068 -9.813 1.00 97.56 274 GLN A C 1
ATOM 2211 O O . GLN A 1 274 ? 3.066 -0.275 -8.648 1.00 97.56 274 GLN A O 1
ATOM 2216 N N . ALA A 1 275 ? 2.899 -0.730 -10.846 1.00 97.62 275 ALA A N 1
ATOM 2217 C CA . ALA A 1 275 ? 2.027 -1.881 -10.716 1.00 97.62 275 ALA A CA 1
ATOM 2218 C C . ALA A 1 275 ? 2.839 -3.180 -10.630 1.00 97.62 275 ALA A C 1
ATOM 2220 O O . ALA A 1 275 ? 3.871 -3.352 -11.278 1.00 97.62 275 ALA A O 1
ATOM 2221 N N . PHE A 1 276 ? 2.338 -4.108 -9.825 1.00 97.25 276 PHE A N 1
ATOM 2222 C CA . PHE A 1 276 ? 2.892 -5.429 -9.575 1.00 97.25 276 PHE A CA 1
ATOM 2223 C C . PHE A 1 276 ? 1.924 -6.520 -10.065 1.00 97.25 276 PHE A C 1
ATOM 2225 O O . PHE A 1 276 ? 1.535 -7.424 -9.320 1.00 97.25 276 PHE A O 1
ATOM 2232 N N . THR A 1 277 ? 1.476 -6.354 -11.313 1.00 97.62 277 THR A N 1
ATOM 2233 C CA . THR A 1 277 ? 0.463 -7.162 -12.009 1.00 97.62 277 THR A CA 1
ATOM 2234 C C . THR A 1 277 ? 0.910 -7.437 -13.444 1.00 97.62 277 THR A C 1
ATOM 2236 O O . THR A 1 277 ? 1.467 -6.564 -14.114 1.00 97.62 277 THR A O 1
ATOM 2239 N N . VAL A 1 278 ? 0.709 -8.658 -13.938 1.00 97.75 278 VAL A N 1
ATOM 2240 C CA . VAL A 1 278 ? 1.177 -9.059 -15.278 1.00 97.75 278 VAL A CA 1
ATOM 2241 C C . VAL A 1 278 ? 0.424 -8.345 -16.402 1.00 97.75 278 VAL A C 1
ATOM 2243 O O . VAL A 1 278 ? 1.016 -8.044 -17.438 1.00 97.75 278 VAL A O 1
ATOM 2246 N N . GLU A 1 279 ? -0.846 -8.011 -16.179 1.00 97.88 279 GLU A N 1
ATOM 2247 C CA . GLU A 1 279 ? -1.742 -7.364 -17.138 1.00 97.88 279 GLU A CA 1
ATOM 2248 C C . GLU A 1 279 ? -1.273 -5.956 -17.504 1.00 97.88 279 GLU A C 1
ATOM 2250 O O . GLU A 1 279 ? -1.355 -5.546 -18.660 1.00 97.88 279 GLU A O 1
ATOM 2255 N N . GLU A 1 280 ? -0.770 -5.211 -16.522 1.00 98.31 280 GLU A N 1
ATOM 2256 C CA . GLU A 1 280 ? -0.287 -3.838 -16.697 1.00 98.31 280 GLU A CA 1
ATOM 2257 C C . GLU A 1 280 ? 1.162 -3.790 -17.193 1.00 98.31 280 GLU A C 1
ATOM 2259 O O . GLU A 1 280 ? 1.648 -2.728 -17.582 1.00 98.31 280 GLU A O 1
ATOM 2264 N N . ASN A 1 281 ? 1.858 -4.929 -17.164 1.00 98.38 281 ASN A N 1
ATOM 2265 C CA . ASN A 1 281 ? 3.289 -5.025 -17.410 1.00 98.38 281 ASN A CA 1
ATOM 2266 C C . ASN A 1 281 ? 3.566 -5.932 -18.608 1.00 98.38 281 ASN A C 1
ATOM 2268 O O . ASN A 1 281 ? 3.460 -5.492 -19.751 1.00 98.38 281 ASN A O 1
ATOM 2272 N N . LYS A 1 282 ? 3.891 -7.204 -18.359 1.00 97.62 282 LYS A N 1
ATOM 2273 C CA . LYS A 1 282 ? 4.251 -8.173 -19.395 1.00 97.62 282 LYS A CA 1
ATOM 2274 C C . LYS A 1 282 ? 3.223 -8.233 -20.527 1.00 97.62 282 LYS A C 1
ATOM 2276 O O . LYS A 1 282 ? 3.603 -8.093 -21.682 1.00 97.62 282 LYS A O 1
ATOM 2281 N N . HIS A 1 283 ? 1.934 -8.364 -20.209 1.00 97.62 283 HIS A N 1
ATOM 2282 C CA . HIS A 1 283 ? 0.891 -8.450 -21.236 1.00 97.62 283 HIS A CA 1
ATOM 2283 C C . HIS A 1 283 ? 0.766 -7.151 -22.040 1.00 97.62 283 HIS A C 1
ATOM 2285 O O . HIS A 1 283 ? 0.577 -7.201 -23.252 1.00 97.62 283 HIS A O 1
ATOM 2291 N N . ALA A 1 284 ? 0.909 -5.989 -21.396 1.00 97.94 284 ALA A N 1
ATOM 2292 C CA . ALA A 1 284 ? 0.880 -4.707 -22.094 1.00 97.94 284 ALA A CA 1
ATOM 2293 C C . ALA A 1 284 ? 2.072 -4.553 -23.059 1.00 97.94 284 ALA A C 1
ATOM 2295 O O . ALA A 1 284 ? 1.911 -4.035 -24.162 1.00 97.94 284 ALA A O 1
ATOM 2296 N N . LEU A 1 285 ? 3.250 -5.057 -22.677 1.00 97.94 285 LEU A N 1
ATOM 2297 C CA . LEU A 1 285 ? 4.438 -5.102 -23.536 1.00 97.94 285 LEU A CA 1
ATOM 2298 C C . LEU A 1 285 ? 4.352 -6.160 -24.640 1.00 97.94 285 LEU A C 1
ATOM 2300 O O . LEU A 1 285 ? 4.942 -5.970 -25.698 1.00 97.94 285 LEU A O 1
ATOM 2304 N N . ASP A 1 286 ? 3.632 -7.261 -24.432 1.00 97.06 286 ASP A N 1
ATOM 2305 C CA . ASP A 1 286 ? 3.402 -8.269 -25.474 1.00 97.06 286 ASP A CA 1
ATOM 2306 C C . ASP A 1 286 ? 2.557 -7.725 -26.635 1.00 97.06 286 ASP A C 1
ATOM 2308 O O . ASP A 1 286 ? 2.706 -8.183 -27.766 1.00 97.06 286 ASP A O 1
ATOM 2312 N N . VAL A 1 287 ? 1.718 -6.719 -26.373 1.00 96.69 287 VAL A N 1
ATOM 2313 C CA . VAL A 1 287 ? 0.934 -6.005 -27.395 1.00 96.69 287 VAL A CA 1
ATOM 2314 C C . VAL A 1 287 ? 1.784 -4.986 -28.172 1.00 96.69 287 VAL A C 1
ATOM 2316 O O . VAL A 1 287 ? 1.394 -4.564 -29.260 1.00 96.69 287 VAL A O 1
ATOM 2319 N N . LEU A 1 288 ? 2.943 -4.576 -27.647 1.00 96.06 288 LEU A N 1
ATOM 2320 C CA . LEU A 1 288 ? 3.815 -3.603 -28.302 1.00 96.06 288 LEU A CA 1
ATOM 2321 C C . LEU A 1 288 ? 4.613 -4.262 -29.441 1.00 96.06 288 LEU A C 1
ATOM 2323 O O . LEU A 1 288 ? 5.624 -4.928 -29.217 1.00 96.06 288 LEU A O 1
ATOM 2327 N N . GLU A 1 289 ? 4.167 -4.055 -30.677 1.00 93.62 289 GLU A N 1
ATOM 2328 C CA . GLU A 1 289 ? 4.807 -4.609 -31.874 1.00 93.62 289 GLU A CA 1
ATOM 2329 C C . GLU A 1 289 ? 6.083 -3.851 -32.275 1.00 93.62 289 GLU A C 1
ATOM 2331 O O . GLU A 1 289 ? 6.178 -2.634 -32.129 1.00 93.62 289 GLU A O 1
ATOM 2336 N N . GLY A 1 290 ? 7.062 -4.567 -32.841 1.00 94.69 290 GLY A N 1
ATOM 2337 C CA . GLY A 1 290 ? 8.272 -3.966 -33.421 1.00 94.69 290 GLY A CA 1
ATOM 2338 C C . GLY A 1 290 ? 9.324 -3.498 -32.410 1.00 94.69 290 GLY A C 1
ATOM 2339 O O . GLY A 1 290 ? 10.281 -2.831 -32.806 1.00 94.69 290 GLY A O 1
ATOM 2340 N N . PHE A 1 291 ? 9.166 -3.846 -31.130 1.00 97.75 291 PHE A N 1
ATOM 2341 C CA . PHE A 1 291 ? 10.121 -3.561 -30.062 1.00 97.75 291 PHE A CA 1
ATOM 2342 C C . PHE A 1 291 ? 10.618 -4.850 -29.407 1.00 97.75 291 PHE A C 1
ATOM 2344 O O . PHE A 1 291 ? 9.845 -5.758 -29.100 1.00 97.75 291 PHE A O 1
ATOM 2351 N N . GLU A 1 292 ? 11.920 -4.901 -29.151 1.00 97.44 292 GLU A N 1
ATOM 2352 C CA . GLU A 1 292 ? 12.595 -6.008 -28.486 1.00 97.44 292 GLU A CA 1
ATOM 2353 C C . GLU A 1 292 ? 13.115 -5.581 -27.108 1.00 97.44 292 GLU A C 1
ATOM 2355 O O . GLU A 1 292 ? 13.514 -4.423 -26.923 1.00 97.44 292 GLU A O 1
ATOM 2360 N N . PRO A 1 293 ? 13.112 -6.494 -26.120 1.00 97.56 293 PRO A N 1
ATOM 2361 C CA . PRO A 1 293 ? 13.666 -6.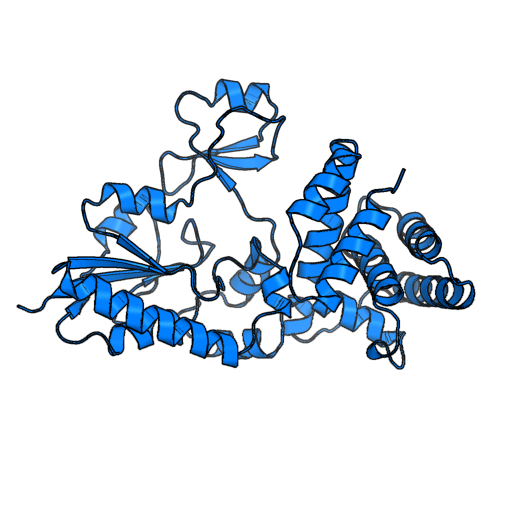216 -24.806 1.00 97.56 293 PRO A CA 1
ATOM 2362 C C . PRO A 1 293 ? 15.184 -6.030 -24.891 1.00 97.56 293 PRO A C 1
ATOM 2364 O O . PRO A 1 293 ? 15.896 -6.808 -25.523 1.00 97.56 293 PRO A O 1
ATOM 2367 N N . VAL A 1 294 ? 15.688 -5.016 -24.195 1.00 97.81 294 VAL A N 1
ATOM 2368 C CA . VAL A 1 294 ? 17.118 -4.767 -24.018 1.00 97.81 294 VAL A CA 1
ATOM 2369 C C . VAL A 1 294 ? 17.486 -5.095 -22.578 1.00 97.81 294 VAL A C 1
ATOM 2371 O O . VAL A 1 294 ? 16.864 -4.598 -21.638 1.00 97.81 294 VAL A O 1
ATOM 2374 N N . MET A 1 295 ? 18.519 -5.918 -22.402 1.00 97.50 295 MET A N 1
ATOM 2375 C CA . MET A 1 295 ? 18.970 -6.329 -21.074 1.00 97.50 295 MET A CA 1
ATOM 2376 C C . MET A 1 295 ? 19.438 -5.124 -20.247 1.00 97.50 295 MET A C 1
ATOM 2378 O O . MET A 1 295 ? 20.095 -4.210 -20.751 1.00 97.50 295 MET A O 1
ATOM 2382 N N . MET A 1 296 ? 19.101 -5.138 -18.959 1.00 97.44 296 MET A N 1
ATOM 2383 C CA . MET A 1 296 ? 19.455 -4.099 -17.982 1.00 97.44 296 MET A CA 1
ATOM 2384 C C . MET A 1 296 ? 20.386 -4.636 -16.881 1.00 97.44 296 MET A C 1
ATOM 2386 O O . MET A 1 296 ? 20.446 -4.070 -15.794 1.00 97.44 296 MET A O 1
ATOM 2390 N N . GLU A 1 297 ? 21.105 -5.734 -17.136 1.00 95.19 297 GLU A N 1
ATOM 2391 C CA . GLU A 1 297 ? 21.949 -6.403 -16.130 1.00 95.19 297 GLU A CA 1
ATOM 2392 C C . GLU A 1 297 ? 23.020 -5.477 -15.549 1.00 95.19 297 GLU A C 1
ATOM 2394 O O . GLU A 1 297 ? 23.168 -5.432 -14.331 1.00 95.19 297 GLU A O 1
ATOM 2399 N N . ASP A 1 298 ? 23.683 -4.675 -16.387 1.00 95.06 298 ASP A N 1
ATOM 2400 C CA . ASP A 1 298 ? 24.685 -3.702 -15.935 1.00 95.06 298 ASP A CA 1
ATOM 2401 C C . ASP A 1 298 ? 24.075 -2.646 -15.004 1.00 95.06 298 ASP A C 1
ATOM 2403 O O . ASP A 1 298 ? 24.637 -2.348 -13.952 1.00 95.06 298 ASP A O 1
ATOM 2407 N N . PHE A 1 299 ? 22.883 -2.136 -15.344 1.00 96.69 299 PHE A N 1
ATOM 2408 C CA . PHE A 1 299 ? 22.156 -1.180 -14.504 1.00 96.69 299 PHE A CA 1
ATOM 2409 C C . PHE A 1 299 ? 21.831 -1.789 -13.136 1.00 96.69 299 PHE A C 1
ATOM 2411 O O . PHE A 1 299 ? 22.015 -1.138 -12.108 1.00 96.69 299 PHE A O 1
ATOM 2418 N N . PHE A 1 300 ? 21.375 -3.041 -13.098 1.00 97.31 300 PHE A N 1
ATOM 2419 C CA . PHE A 1 300 ? 21.071 -3.708 -11.835 1.00 97.31 300 PHE A CA 1
ATOM 2420 C C . PHE A 1 300 ? 22.329 -4.029 -11.025 1.00 97.31 300 PHE A C 1
ATOM 2422 O O . PHE A 1 300 ? 22.333 -3.814 -9.814 1.00 97.31 300 PHE A O 1
ATOM 2429 N N . ALA A 1 301 ? 23.403 -4.481 -11.675 1.00 96.00 301 ALA A N 1
ATOM 2430 C CA . ALA A 1 301 ? 24.672 -4.784 -11.025 1.00 96.00 301 ALA A CA 1
ATOM 2431 C C . ALA A 1 301 ? 25.314 -3.533 -10.405 1.00 96.00 301 ALA A C 1
ATOM 2433 O O . ALA A 1 301 ? 25.740 -3.579 -9.250 1.00 96.00 301 ALA A O 1
ATOM 2434 N N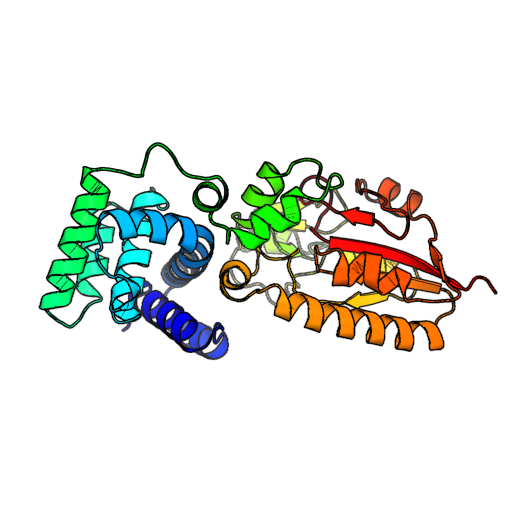 . GLU A 1 302 ? 25.325 -2.409 -11.129 1.00 95.94 302 GLU A N 1
ATOM 2435 C CA . GLU A 1 302 ? 25.847 -1.122 -10.651 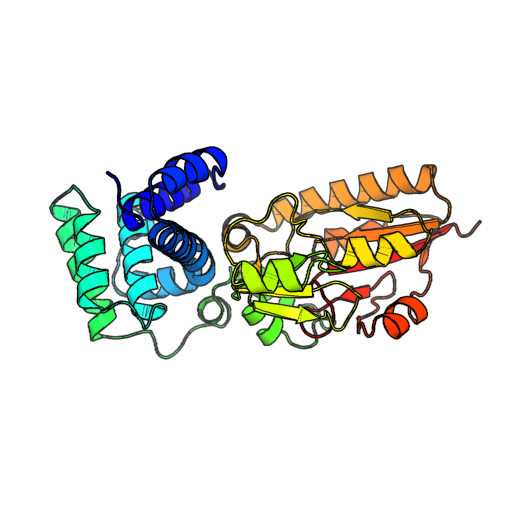1.00 95.94 302 GLU A CA 1
ATOM 2436 C C . GLU A 1 302 ? 25.135 -0.656 -9.373 1.00 95.94 302 GLU A C 1
ATOM 2438 O O . GLU A 1 302 ? 25.777 -0.210 -8.421 1.00 95.94 302 GLU A O 1
ATOM 2443 N N . HIS A 1 303 ? 23.813 -0.825 -9.324 1.00 96.06 303 HIS A N 1
ATOM 2444 C CA . HIS A 1 303 ? 22.977 -0.367 -8.215 1.00 96.06 303 HIS A CA 1
ATOM 2445 C C . HIS A 1 303 ? 22.693 -1.454 -7.175 1.00 96.06 303 HIS A C 1
ATOM 2447 O O . HIS A 1 303 ? 21.890 -1.224 -6.280 1.00 96.06 303 HIS A O 1
ATOM 2453 N N . LYS A 1 304 ? 23.329 -2.632 -7.266 1.00 96.19 304 LYS A N 1
ATOM 2454 C CA . LYS A 1 304 ? 23.112 -3.782 -6.362 1.00 96.19 304 LYS A CA 1
ATOM 2455 C C . LYS A 1 304 ? 21.645 -4.230 -6.269 1.00 96.19 304 LYS A C 1
ATOM 2457 O O . LYS A 1 304 ? 21.205 -4.740 -5.241 1.00 96.19 304 LYS A O 1
ATOM 2462 N N . ILE A 1 305 ? 20.886 -4.049 -7.344 1.00 96.88 305 ILE A N 1
ATOM 2463 C CA . ILE A 1 305 ? 19.496 -4.491 -7.440 1.00 96.88 305 ILE A CA 1
ATOM 2464 C C . ILE A 1 305 ? 19.480 -5.940 -7.927 1.00 96.88 305 ILE A C 1
ATOM 2466 O O . ILE A 1 305 ? 20.185 -6.302 -8.867 1.00 96.88 305 ILE A O 1
ATOM 2470 N N . SER A 1 306 ? 18.636 -6.774 -7.324 1.00 95.44 306 SER A N 1
ATOM 2471 C CA . SER A 1 306 ? 18.326 -8.100 -7.857 1.00 95.44 306 SER A CA 1
ATOM 2472 C C . SER A 1 306 ? 16.878 -8.133 -8.337 1.00 95.44 306 SER A C 1
ATOM 2474 O O . SER A 1 306 ? 15.948 -7.810 -7.598 1.00 95.44 306 SER A O 1
ATOM 2476 N N . ALA A 1 307 ? 16.689 -8.514 -9.599 1.00 95.62 307 ALA A N 1
ATOM 2477 C CA . ALA A 1 307 ? 15.389 -8.533 -10.253 1.00 95.62 307 ALA A CA 1
ATOM 2478 C C . ALA A 1 307 ? 15.166 -9.840 -11.026 1.00 95.62 307 ALA A C 1
ATOM 2480 O O . ALA A 1 307 ? 16.116 -10.528 -11.407 1.00 95.62 307 ALA A O 1
ATOM 2481 N N . ARG A 1 308 ? 13.898 -10.190 -11.266 1.00 96.25 308 ARG A N 1
ATOM 2482 C CA . ARG A 1 308 ? 13.513 -11.394 -12.018 1.00 96.25 308 ARG A CA 1
ATOM 2483 C C . ARG A 1 308 ? 13.096 -11.041 -13.434 1.00 96.25 308 ARG A C 1
ATOM 2485 O O . ARG A 1 308 ? 12.064 -10.405 -13.622 1.00 96.25 308 ARG A O 1
ATOM 2492 N N . PHE A 1 309 ? 13.886 -11.475 -14.412 1.00 96.62 309 PHE A N 1
ATOM 2493 C CA . PHE A 1 309 ? 13.557 -11.304 -15.823 1.00 96.62 309 PHE A CA 1
ATOM 2494 C C . PHE A 1 309 ? 12.477 -12.299 -16.263 1.00 96.62 309 PHE A C 1
ATOM 2496 O O . PHE A 1 309 ? 12.591 -13.493 -15.992 1.00 96.62 309 PHE A O 1
ATOM 2503 N N . ASP A 1 310 ? 11.444 -11.822 -16.955 1.00 95.88 310 ASP A N 1
ATOM 2504 C CA . ASP A 1 310 ? 10.296 -12.632 -17.392 1.00 95.88 310 ASP A CA 1
ATOM 2505 C C . ASP A 1 310 ? 10.206 -12.842 -18.915 1.00 95.88 310 ASP A C 1
ATOM 2507 O O . ASP A 1 310 ? 9.185 -13.334 -19.420 1.00 95.88 310 ASP A O 1
ATOM 2511 N N . GLY A 1 311 ? 11.267 -12.461 -19.635 1.00 95.00 311 GLY A N 1
ATOM 2512 C CA . GLY A 1 311 ? 11.349 -12.465 -21.096 1.00 95.00 311 GLY A CA 1
ATOM 2513 C C . GLY A 1 311 ? 11.045 -11.112 -21.744 1.00 95.00 311 GLY A C 1
ATOM 2514 O O . GLY A 1 311 ? 11.345 -10.938 -22.923 1.00 95.00 311 GLY A O 1
ATOM 2515 N N . LYS A 1 312 ? 10.474 -10.155 -21.002 1.00 96.12 312 LYS A N 1
ATOM 2516 C CA . LYS A 1 312 ? 10.139 -8.807 -21.497 1.00 96.12 312 LYS A CA 1
ATOM 2517 C C . LYS A 1 312 ? 10.721 -7.703 -20.624 1.00 96.12 312 LYS A C 1
ATOM 2519 O O . LYS A 1 312 ? 11.168 -6.682 -21.135 1.00 96.12 312 LYS A O 1
ATOM 2524 N N . GLY A 1 313 ? 10.761 -7.933 -19.322 1.00 97.75 313 GLY A N 1
ATOM 2525 C CA . GLY A 1 313 ? 11.265 -6.991 -18.341 1.00 97.75 313 GLY A CA 1
ATOM 2526 C C . GLY A 1 313 ? 11.521 -7.675 -17.011 1.00 97.75 313 GLY A C 1
ATOM 2527 O O . GLY A 1 313 ? 11.625 -8.897 -16.922 1.00 97.75 313 GLY A O 1
ATOM 2528 N N . TYR A 1 314 ? 11.663 -6.866 -15.976 1.00 98.38 314 TYR A N 1
ATOM 2529 C CA . TYR A 1 314 ? 12.237 -7.244 -14.701 1.00 98.38 314 TYR A CA 1
ATOM 2530 C C . TYR A 1 314 ? 11.281 -6.910 -13.560 1.00 98.38 314 TYR A C 1
ATOM 2532 O O . TYR A 1 314 ? 10.905 -5.754 -13.371 1.00 98.38 314 TYR A O 1
ATOM 2540 N N . TRP A 1 315 ? 10.939 -7.922 -12.765 1.00 97.94 315 TRP A N 1
ATOM 2541 C CA . TRP A 1 315 ? 10.190 -7.778 -11.519 1.00 97.94 315 TRP A CA 1
ATOM 2542 C C . TRP A 1 315 ? 11.145 -7.475 -10.366 1.00 97.94 315 TRP A C 1
ATOM 2544 O O . TRP A 1 315 ? 12.042 -8.270 -10.069 1.00 97.94 315 TRP A O 1
ATOM 2554 N N . LEU A 1 316 ? 10.951 -6.327 -9.719 1.00 97.62 316 LEU A N 1
ATOM 2555 C CA . LEU A 1 316 ? 11.741 -5.875 -8.577 1.00 97.62 316 LEU A CA 1
ATOM 2556 C C . LEU A 1 316 ? 10.956 -6.149 -7.293 1.00 97.62 316 LEU A C 1
ATOM 2558 O O . LEU A 1 316 ? 9.813 -5.715 -7.152 1.00 97.62 316 LEU A O 1
ATOM 2562 N N . GLN A 1 317 ? 11.574 -6.882 -6.368 1.00 95.50 317 GLN A N 1
ATOM 2563 C CA . GLN A 1 317 ? 10.960 -7.341 -5.118 1.00 95.50 317 GLN A CA 1
ATOM 2564 C C . GLN A 1 317 ? 11.480 -6.531 -3.922 1.00 95.50 317 GLN A C 1
ATOM 2566 O O . GLN A 1 317 ? 12.632 -6.094 -3.943 1.00 95.50 317 GLN A O 1
ATOM 2571 N N . PRO A 1 318 ? 10.667 -6.320 -2.871 1.00 92.38 318 PRO A N 1
ATOM 2572 C CA . PRO A 1 318 ? 10.953 -5.309 -1.852 1.00 92.38 318 PRO A CA 1
ATOM 2573 C C . PRO A 1 318 ? 12.211 -5.542 -1.000 1.00 92.38 318 PRO A C 1
ATOM 2575 O O . PRO A 1 318 ? 12.728 -4.585 -0.437 1.00 92.38 318 PRO A O 1
ATOM 2578 N N . TRP A 1 319 ? 12.717 -6.772 -0.903 1.00 91.94 319 TRP A N 1
ATOM 2579 C CA . TRP A 1 319 ? 13.945 -7.113 -0.162 1.00 91.94 319 TRP A CA 1
ATOM 2580 C C . TRP A 1 319 ? 15.218 -7.089 -1.019 1.00 91.94 319 TRP A C 1
ATOM 2582 O O . TRP A 1 319 ? 16.311 -7.343 -0.521 1.00 91.94 319 TRP A O 1
ATOM 2592 N N . LYS A 1 320 ? 15.087 -6.820 -2.321 1.00 93.62 320 LYS A N 1
ATOM 2593 C CA . LYS A 1 320 ? 16.178 -6.876 -3.312 1.00 93.62 320 LYS A CA 1
ATOM 2594 C C . LYS A 1 320 ? 16.278 -5.618 -4.178 1.00 93.62 320 LYS A C 1
ATOM 2596 O O . LYS A 1 320 ? 17.064 -5.576 -5.126 1.00 93.62 320 LYS A O 1
ATOM 2601 N N . ALA A 1 321 ? 15.438 -4.631 -3.896 1.00 94.50 321 ALA A N 1
ATOM 2602 C CA . ALA A 1 321 ? 15.298 -3.405 -4.657 1.00 94.50 321 ALA A CA 1
ATOM 2603 C C . ALA A 1 321 ? 14.717 -2.296 -3.764 1.00 94.50 321 ALA A C 1
ATOM 2605 O O . ALA A 1 321 ? 14.020 -2.595 -2.793 1.00 94.50 321 ALA A O 1
ATOM 2606 N N . PRO A 1 322 ? 14.901 -1.012 -4.119 1.00 92.88 322 PRO A N 1
ATOM 2607 C CA . PRO A 1 322 ? 14.355 0.096 -3.334 1.00 92.88 322 PRO A CA 1
ATOM 2608 C C . PRO A 1 322 ? 12.820 0.216 -3.425 1.00 92.88 322 PRO A C 1
ATOM 2610 O O . PRO A 1 322 ? 12.196 0.899 -2.612 1.00 92.88 322 PRO A O 1
ATOM 2613 N N . ALA A 1 323 ? 12.183 -0.437 -4.403 1.00 92.94 323 ALA A N 1
ATOM 2614 C CA . ALA A 1 323 ? 10.730 -0.462 -4.549 1.00 92.94 323 ALA A CA 1
ATOM 2615 C C . ALA A 1 323 ? 10.233 -1.763 -5.194 1.00 92.94 323 ALA A C 1
ATOM 2617 O O . ALA A 1 323 ? 10.905 -2.351 -6.040 1.00 92.94 323 ALA A O 1
ATOM 2618 N N . THR A 1 324 ? 9.006 -2.161 -4.842 1.00 96.00 324 THR A N 1
ATOM 2619 C CA . THR A 1 324 ? 8.269 -3.221 -5.545 1.00 96.00 324 THR A CA 1
ATOM 2620 C C . THR A 1 324 ? 7.693 -2.656 -6.842 1.00 96.00 324 THR A C 1
ATOM 2622 O O . THR A 1 324 ? 6.829 -1.779 -6.798 1.00 96.00 324 THR A O 1
ATOM 2625 N N . CYS A 1 325 ? 8.202 -3.090 -7.993 1.00 97.25 325 CYS A N 1
ATOM 2626 C CA . CYS A 1 325 ? 7.845 -2.505 -9.289 1.00 97.25 325 CYS A CA 1
ATOM 2627 C C . CYS A 1 325 ? 8.239 -3.403 -10.471 1.00 97.25 325 CYS A C 1
ATOM 2629 O O . CYS A 1 325 ? 8.761 -4.505 -10.284 1.00 97.25 325 CYS A O 1
ATOM 2631 N N . TYR A 1 326 ? 7.987 -2.913 -11.685 1.00 98.44 326 TYR A N 1
ATOM 2632 C CA . TYR A 1 326 ? 8.401 -3.544 -12.931 1.00 98.44 326 TYR A CA 1
ATOM 2633 C C . TYR A 1 326 ? 9.172 -2.568 -13.824 1.00 98.44 326 TYR A C 1
ATOM 2635 O O . TYR A 1 326 ? 8.781 -1.406 -13.970 1.00 98.44 326 TYR A O 1
ATOM 2643 N N . LEU A 1 327 ? 10.256 -3.052 -14.432 1.00 98.44 327 LEU A N 1
ATOM 2644 C CA . LEU A 1 327 ? 11.102 -2.294 -15.354 1.00 98.44 327 LEU A CA 1
ATOM 2645 C C . LEU A 1 327 ? 11.313 -3.059 -16.655 1.00 98.44 327 LEU A C 1
ATOM 2647 O O . LEU A 1 327 ? 11.723 -4.213 -16.629 1.00 98.44 327 LEU A O 1
ATOM 2651 N N . ALA A 1 328 ? 11.118 -2.409 -17.797 1.00 98.56 328 ALA A N 1
ATOM 2652 C CA . ALA A 1 328 ? 11.487 -2.969 -19.093 1.00 98.56 328 ALA A CA 1
ATOM 2653 C C . ALA A 1 328 ? 12.152 -1.905 -19.957 1.00 98.56 328 ALA A C 1
ATOM 2655 O O . ALA A 1 328 ? 11.550 -0.875 -20.242 1.00 98.56 328 ALA A O 1
ATOM 2656 N N . ARG A 1 329 ? 13.380 -2.155 -20.407 1.00 98.38 329 ARG A N 1
ATOM 2657 C CA . ARG A 1 329 ? 13.995 -1.372 -21.478 1.00 98.38 329 ARG A CA 1
ATOM 2658 C C . ARG A 1 329 ? 13.670 -2.047 -22.797 1.00 98.38 329 ARG A C 1
ATOM 2660 O O . ARG A 1 329 ? 13.888 -3.247 -22.935 1.00 98.38 329 ARG A O 1
ATOM 2667 N N . VAL A 1 330 ? 13.166 -1.284 -23.753 1.00 98.25 330 VAL A N 1
ATOM 2668 C CA . VAL A 1 330 ? 12.805 -1.791 -25.076 1.00 98.25 330 VAL A CA 1
ATOM 2669 C C . VAL A 1 330 ? 13.408 -0.916 -26.162 1.00 98.25 330 VAL A C 1
ATOM 2671 O O . VAL A 1 330 ? 13.556 0.294 -25.984 1.00 98.25 330 VAL A O 1
ATOM 2674 N N . ARG A 1 331 ? 13.761 -1.528 -27.291 1.00 97.88 331 ARG A N 1
ATOM 2675 C CA . ARG A 1 331 ? 14.298 -0.847 -28.472 1.00 97.88 331 ARG A CA 1
ATOM 2676 C C . ARG A 1 331 ? 13.609 -1.365 -29.726 1.00 97.88 331 ARG A C 1
ATOM 2678 O O . ARG A 1 331 ? 13.319 -2.552 -29.823 1.00 97.88 331 ARG A O 1
ATOM 2685 N N . SER A 1 332 ? 13.345 -0.473 -30.671 1.00 96.38 332 SER A N 1
ATOM 2686 C CA . SER A 1 332 ? 12.779 -0.829 -31.965 1.00 96.38 332 SER A CA 1
ATOM 2687 C C . SER A 1 332 ? 13.714 -1.788 -32.710 1.00 96.38 332 SER A C 1
ATOM 2689 O O . SER A 1 332 ? 14.924 -1.573 -32.733 1.00 96.38 332 SER A O 1
ATOM 2691 N N . ALA A 1 333 ? 13.150 -2.828 -33.324 1.00 87.19 333 ALA A N 1
ATOM 2692 C CA . ALA A 1 333 ? 13.886 -3.834 -34.097 1.00 87.19 333 ALA A CA 1
ATOM 2693 C C . ALA A 1 333 ? 14.350 -3.344 -35.491 1.00 87.19 333 ALA A C 1
ATOM 2695 O O . ALA A 1 333 ? 14.823 -4.149 -36.293 1.00 87.19 333 ALA A O 1
ATOM 2696 N N . ASN A 1 334 ? 14.169 -2.050 -35.791 1.00 68.31 334 ASN A N 1
ATOM 2697 C CA . ASN A 1 334 ? 14.454 -1.424 -37.088 1.00 68.31 334 ASN A CA 1
ATOM 2698 C C . ASN A 1 334 ? 15.936 -1.121 -37.326 1.00 68.31 334 ASN A C 1
ATOM 2700 O O . ASN A 1 334 ? 16.597 -0.595 -36.399 1.00 68.31 334 ASN A O 1
#

Organism: NCBI:txid660470

Solvent-accessible surface area (backbone atoms only — not comparable to full-atom values): 18422 Å² total; per-residue (Å²): 132,86,52,41,68,56,53,30,34,50,49,52,31,45,22,75,74,68,74,49,78,61,57,74,60,50,52,60,57,42,68,78,44,54,74,68,42,34,53,52,21,48,49,49,45,52,47,37,42,32,39,36,50,32,46,51,54,61,50,45,80,70,42,95,60,68,88,78,49,56,55,60,58,53,38,30,45,42,53,22,48,40,32,58,77,72,32,90,89,48,56,55,70,56,31,44,51,55,32,27,69,72,45,88,51,70,70,58,25,53,51,44,47,53,44,50,49,46,45,67,74,70,48,78,76,94,76,67,60,67,33,39,67,57,21,42,44,59,68,59,53,56,57,57,69,74,42,82,79,54,88,51,65,66,58,54,43,50,50,40,62,36,82,62,74,45,34,28,79,35,82,97,38,55,70,59,40,50,76,39,54,35,41,66,47,72,39,90,56,52,88,37,27,36,38,80,38,83,41,61,93,60,86,90,69,52,76,49,63,63,66,61,58,59,50,70,72,65,84,53,52,72,50,79,42,57,67,77,32,58,32,39,30,30,72,40,34,61,48,63,77,63,66,49,74,74,53,48,58,54,31,15,54,52,35,34,53,52,52,61,56,50,52,76,80,37,65,48,34,32,43,38,30,33,29,70,48,58,55,50,40,58,54,25,54,70,70,46,78,66,53,41,63,47,90,56,62,67,64,27,60,77,30,67,40,52,64,41,74,76,87,53,36,29,44,27,42,68,94,35,32,98,50,30,25,32,42,27,35,35,30,46,76,121

InterPro domains:
  IPR006027 NusB/RsmB/TIM44 [PF01029] (4-120)
  IPR035926 NusB-like superfamily [G3DSA:1.10.940.10] (1-132)
  IPR035926 NusB-like superfamily [SSF48013] (3-140)

Radius of gyration: 22.27 Å; Cα contacts (8 Å, |Δi|>4): 501; chains: 1; bounding box: 53×44×66 Å

Nearest PDB structures (foldseek):
  1sqg-assembly1_A  TM=7.953E-01  e=3.735E-13  Escherichia coli
  3d3c-assembly3_C  TM=8.045E-01  e=1.090E-03  Escherichia coli K-12